Protein AF-A0A848SLX7-F1 (afdb_monomer)

Structure (mmCIF, N/CA/C/O backbone):
data_AF-A0A848SLX7-F1
#
_entry.id   AF-A0A848SLX7-F1
#
loop_
_atom_site.group_PDB
_atom_site.id
_atom_site.type_symbol
_atom_site.label_atom_id
_atom_site.label_alt_id
_atom_site.label_comp_id
_atom_site.label_asym_id
_atom_site.label_entity_id
_atom_site.label_seq_id
_atom_site.pdbx_PDB_ins_code
_atom_site.Cartn_x
_atom_site.Cartn_y
_atom_site.Cartn_z
_atom_site.occupancy
_atom_site.B_iso_or_equiv
_atom_site.auth_seq_id
_atom_site.auth_comp_id
_atom_site.auth_asym_id
_atom_site.auth_atom_id
_atom_site.pdbx_PDB_model_num
ATOM 1 N N . MET A 1 1 ? 50.824 6.857 -46.439 1.00 56.34 1 MET A N 1
ATOM 2 C CA . MET A 1 1 ? 49.573 6.671 -45.663 1.00 56.34 1 MET A CA 1
ATOM 3 C C . MET A 1 1 ? 48.465 7.454 -46.340 1.00 56.34 1 MET A C 1
ATOM 5 O O . MET A 1 1 ? 48.668 8.624 -46.631 1.00 56.34 1 MET A O 1
ATOM 9 N N . ASN A 1 2 ? 47.346 6.804 -46.660 1.00 69.50 2 ASN A N 1
ATOM 10 C CA . ASN A 1 2 ? 46.292 7.393 -47.485 1.00 69.50 2 ASN A CA 1
ATOM 11 C C . ASN A 1 2 ? 45.333 8.205 -46.597 1.00 69.50 2 ASN A C 1
ATOM 13 O O . ASN A 1 2 ? 44.532 7.633 -45.860 1.00 69.50 2 ASN A O 1
ATOM 17 N N . VAL A 1 3 ? 45.453 9.536 -46.630 1.00 69.25 3 VAL A N 1
ATOM 18 C CA . VAL A 1 3 ? 44.687 10.483 -45.791 1.00 69.25 3 VAL A CA 1
ATOM 19 C C . VAL A 1 3 ? 43.169 10.288 -45.942 1.00 69.25 3 VAL A C 1
ATOM 21 O O . VAL A 1 3 ? 42.419 10.457 -44.983 1.00 69.25 3 VAL A O 1
ATOM 24 N N . SER A 1 4 ? 42.720 9.829 -47.113 1.00 72.88 4 SER A N 1
ATOM 25 C CA . SER A 1 4 ? 41.318 9.503 -47.391 1.00 72.88 4 SER A CA 1
ATOM 26 C C . SER A 1 4 ? 40.776 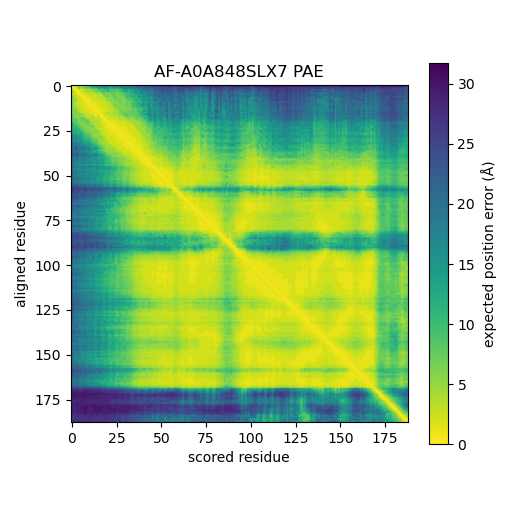8.364 -46.518 1.00 72.88 4 SER A C 1
ATOM 28 O O . SER A 1 4 ? 39.672 8.469 -45.995 1.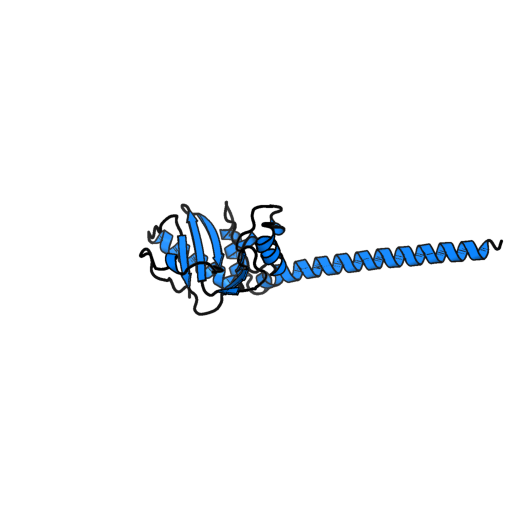00 72.88 4 SER A O 1
ATOM 30 N N . VAL A 1 5 ? 41.551 7.300 -46.296 1.00 70.00 5 VAL A N 1
ATOM 31 C CA . VAL A 1 5 ? 41.121 6.129 -45.507 1.00 70.00 5 VAL A CA 1
ATOM 32 C C . VAL A 1 5 ? 40.952 6.491 -44.029 1.00 70.00 5 VAL A C 1
ATOM 34 O O . VAL A 1 5 ? 40.026 6.011 -43.372 1.00 70.00 5 VAL A O 1
ATOM 37 N N . ILE A 1 6 ? 41.799 7.390 -43.519 1.00 70.88 6 ILE A N 1
ATOM 38 C CA . ILE A 1 6 ? 41.703 7.903 -42.146 1.00 70.88 6 ILE A CA 1
ATOM 39 C C . ILE A 1 6 ? 40.447 8.772 -42.003 1.00 70.88 6 ILE A C 1
ATOM 41 O O . ILE A 1 6 ? 39.681 8.578 -41.062 1.00 70.88 6 ILE A O 1
ATOM 45 N N . ALA A 1 7 ? 40.182 9.665 -42.962 1.00 71.19 7 ALA A N 1
ATOM 46 C CA . ALA A 1 7 ? 38.999 10.525 -42.944 1.00 71.19 7 ALA A CA 1
ATOM 47 C C . ALA A 1 7 ? 37.681 9.724 -42.970 1.00 71.19 7 ALA A C 1
ATOM 49 O O . ALA A 1 7 ? 36.784 9.998 -42.172 1.00 71.19 7 ALA A O 1
ATOM 50 N N . TRP A 1 8 ? 37.581 8.690 -43.815 1.00 71.50 8 TRP A N 1
ATOM 51 C CA . TRP A 1 8 ? 36.402 7.814 -43.868 1.00 71.50 8 TRP A CA 1
ATOM 52 C C . TRP A 1 8 ? 36.213 6.995 -42.588 1.00 71.50 8 TRP A C 1
ATOM 54 O O . TRP A 1 8 ? 35.090 6.873 -42.101 1.00 71.50 8 TRP A O 1
ATOM 64 N N . SER A 1 9 ? 37.300 6.488 -42.003 1.00 69.62 9 SER A N 1
ATOM 65 C CA . SER A 1 9 ? 37.250 5.741 -40.738 1.00 69.62 9 SER A CA 1
ATOM 66 C C . SER A 1 9 ? 36.785 6.616 -39.569 1.00 69.62 9 SER A C 1
ATOM 68 O O . SER A 1 9 ? 35.957 6.187 -38.767 1.00 69.62 9 SER A O 1
ATOM 70 N N . VAL A 1 10 ? 37.266 7.863 -39.494 1.00 70.94 10 VAL A N 1
ATOM 71 C CA . VAL A 1 10 ? 36.852 8.829 -38.462 1.00 70.94 10 VAL A CA 1
ATOM 72 C C . VAL A 1 10 ? 35.389 9.235 -38.649 1.00 70.94 10 VAL A C 1
ATOM 74 O O . VAL A 1 10 ? 34.628 9.222 -37.683 1.00 70.94 10 VAL A O 1
ATOM 77 N N . ALA A 1 11 ? 34.964 9.533 -39.881 1.00 69.50 11 ALA A N 1
ATOM 78 C CA . ALA A 1 11 ? 33.574 9.880 -40.172 1.00 69.50 11 ALA A CA 1
ATOM 79 C C . ALA A 1 11 ? 32.611 8.731 -39.823 1.00 69.50 11 ALA A C 1
ATOM 81 O O . ALA A 1 11 ? 31.596 8.960 -39.165 1.00 69.50 11 ALA A O 1
ATOM 82 N N . ALA A 1 12 ? 32.955 7.491 -40.185 1.00 68.12 12 ALA A N 1
ATOM 83 C CA . ALA A 1 12 ? 32.168 6.314 -39.829 1.00 68.12 12 ALA A CA 1
ATOM 84 C C . ALA A 1 12 ? 32.075 6.135 -38.306 1.00 68.12 12 ALA A C 1
ATOM 86 O O . ALA A 1 12 ? 30.977 5.960 -37.782 1.00 68.12 12 ALA A O 1
ATOM 87 N N . ALA A 1 13 ? 33.191 6.244 -37.577 1.00 69.12 13 ALA A N 1
ATOM 88 C CA . ALA A 1 13 ? 33.203 6.126 -36.118 1.00 69.12 13 ALA A CA 1
ATOM 89 C C . ALA A 1 13 ? 32.329 7.189 -35.428 1.00 69.12 13 ALA A C 1
ATOM 91 O O . ALA A 1 13 ? 31.608 6.871 -34.481 1.00 69.12 13 ALA A O 1
ATOM 92 N N . VAL A 1 14 ? 32.335 8.431 -35.925 1.00 75.00 14 VAL A N 1
ATOM 93 C CA . VAL A 1 14 ? 31.469 9.507 -35.416 1.00 75.00 14 VAL A CA 1
ATOM 94 C C . VAL A 1 14 ? 29.997 9.197 -35.682 1.00 75.00 14 VAL A C 1
ATOM 96 O O . VAL A 1 14 ? 29.185 9.298 -34.765 1.00 75.00 14 VAL A O 1
ATOM 99 N N . VAL A 1 15 ? 29.641 8.764 -36.895 1.00 75.06 15 VAL A N 1
ATOM 100 C CA . VAL A 1 15 ? 28.255 8.403 -37.236 1.00 75.06 15 VAL A CA 1
ATOM 101 C C . VAL A 1 15 ? 27.770 7.224 -36.389 1.00 75.06 15 VAL A C 1
ATOM 103 O O . VAL A 1 15 ? 26.714 7.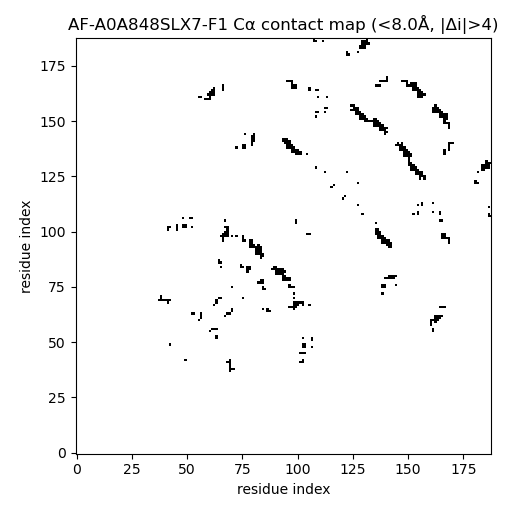321 -35.766 1.00 75.06 15 VAL A O 1
ATOM 106 N N . PHE A 1 16 ? 28.555 6.148 -36.275 1.00 71.19 16 PHE A N 1
ATOM 107 C CA . PHE A 1 16 ? 28.210 5.000 -35.430 1.00 71.19 16 PHE A CA 1
ATOM 108 C C . PHE A 1 16 ? 28.097 5.382 -33.948 1.00 71.19 16 PHE A C 1
ATOM 110 O O . PHE A 1 16 ? 27.158 4.950 -33.277 1.00 71.19 16 PHE A O 1
ATOM 117 N N . GLY A 1 17 ? 28.995 6.232 -33.441 1.00 69.88 17 GLY A N 1
ATOM 118 C CA . GLY A 1 17 ? 28.939 6.743 -32.071 1.00 69.88 17 GLY A CA 1
ATOM 119 C C . GLY A 1 17 ? 27.688 7.584 -31.799 1.00 69.88 17 GLY A C 1
ATOM 120 O O . GLY A 1 17 ? 27.021 7.388 -30.782 1.00 69.88 17 GLY A O 1
ATOM 121 N N . LEU A 1 18 ? 27.319 8.475 -32.724 1.00 80.06 18 LEU A N 1
ATOM 122 C CA . LEU A 1 18 ? 26.121 9.312 -32.616 1.00 80.06 18 LEU A CA 1
ATOM 123 C C . LEU A 1 18 ? 24.832 8.486 -32.715 1.00 80.06 18 LEU A C 1
ATOM 125 O O . LEU A 1 18 ? 23.926 8.675 -31.900 1.00 80.06 18 LEU A O 1
ATOM 129 N N . CYS A 1 19 ? 24.758 7.533 -33.649 1.00 81.06 19 CYS A N 1
ATOM 130 C CA . CYS A 1 19 ? 23.631 6.605 -33.761 1.00 81.06 19 CYS A CA 1
ATOM 131 C C . CYS A 1 19 ? 23.487 5.736 -32.503 1.00 81.06 19 CYS A C 1
ATOM 133 O O . CYS A 1 19 ? 22.376 5.580 -31.997 1.00 81.06 19 CYS A O 1
ATOM 135 N N . GLY A 1 20 ? 24.597 5.229 -31.954 1.00 81.31 20 GLY A N 1
ATOM 136 C CA . GLY A 1 20 ? 24.606 4.459 -30.709 1.00 81.31 20 GLY A CA 1
ATOM 137 C C . GLY A 1 20 ? 24.138 5.276 -29.501 1.00 81.31 20 GLY A C 1
ATOM 138 O O . GLY A 1 20 ? 23.278 4.827 -28.742 1.00 81.31 20 GLY A O 1
ATOM 139 N N . ALA A 1 21 ? 24.632 6.509 -29.349 1.00 82.62 21 ALA A N 1
ATOM 140 C CA . ALA A 1 21 ? 24.220 7.409 -28.271 1.00 82.62 21 ALA A CA 1
ATOM 141 C C . ALA A 1 21 ? 22.736 7.806 -28.372 1.00 82.62 21 ALA A C 1
ATOM 143 O O . ALA A 1 21 ? 22.027 7.847 -27.360 1.00 82.62 21 ALA A O 1
ATOM 144 N N . TRP A 1 22 ? 22.246 8.068 -29.588 1.00 88.50 22 TRP A N 1
ATOM 145 C CA . TRP A 1 22 ? 20.835 8.356 -29.836 1.00 88.50 22 TRP A CA 1
ATOM 146 C C . TRP A 1 22 ? 19.948 7.146 -29.526 1.00 88.50 22 TRP A C 1
ATOM 148 O O . TRP A 1 22 ? 18.991 7.281 -28.762 1.00 88.50 22 TRP A O 1
ATOM 158 N N . ALA A 1 23 ? 20.307 5.955 -30.017 1.00 85.62 23 ALA A N 1
ATOM 159 C CA . ALA A 1 23 ? 19.577 4.718 -29.745 1.00 85.62 23 ALA A CA 1
ATOM 160 C C . ALA A 1 23 ? 19.521 4.407 -28.240 1.00 85.62 23 ALA A C 1
ATOM 162 O O . ALA A 1 23 ? 18.450 4.113 -27.707 1.00 85.62 23 ALA A O 1
ATOM 163 N N . TRP A 1 24 ? 20.639 4.566 -27.523 1.00 84.75 24 TRP A N 1
ATOM 164 C CA . TRP A 1 24 ? 20.687 4.428 -26.065 1.00 84.75 24 TRP A CA 1
ATOM 165 C C . TRP A 1 24 ? 19.755 5.415 -25.352 1.00 84.75 24 TRP A C 1
ATOM 167 O O . TRP A 1 24 ? 19.021 5.037 -24.436 1.00 84.75 24 TRP A O 1
ATOM 177 N N . ARG A 1 25 ? 19.741 6.686 -25.777 1.00 86.75 25 ARG A N 1
ATOM 178 C CA . ARG A 1 25 ? 18.861 7.716 -25.207 1.00 86.75 25 ARG A CA 1
ATOM 179 C C . ARG A 1 25 ? 17.386 7.396 -25.445 1.00 86.75 25 ARG A C 1
ATOM 181 O O . ARG A 1 25 ? 16.598 7.508 -24.505 1.00 86.75 25 ARG A O 1
ATOM 188 N N . VAL A 1 26 ? 17.020 6.991 -26.662 1.00 85.88 26 VAL A N 1
ATOM 189 C CA . VAL A 1 26 ? 15.651 6.579 -27.012 1.00 85.88 26 VAL A CA 1
ATOM 190 C C . VAL A 1 26 ? 15.230 5.381 -26.167 1.00 85.88 26 VAL A C 1
ATOM 192 O O . VAL A 1 26 ? 14.187 5.437 -25.521 1.00 85.88 26 VAL A O 1
ATOM 195 N N . TRP A 1 27 ? 16.070 4.348 -26.078 1.00 86.88 27 TRP A N 1
ATOM 196 C CA . TRP A 1 27 ? 15.809 3.168 -25.254 1.00 86.88 27 TRP A CA 1
ATOM 197 C C . TRP A 1 27 ? 15.623 3.517 -23.772 1.00 86.88 27 TRP A C 1
ATOM 199 O O . TRP A 1 27 ? 14.655 3.086 -23.141 1.00 86.88 27 TRP A O 1
ATOM 209 N N . ARG A 1 28 ? 16.502 4.356 -23.210 1.00 88.12 28 ARG A N 1
ATOM 210 C CA . ARG A 1 28 ? 16.400 4.809 -21.816 1.00 88.12 28 ARG A CA 1
ATOM 211 C C . ARG A 1 28 ? 15.100 5.574 -21.562 1.00 88.12 28 ARG A C 1
ATOM 213 O O . ARG A 1 28 ? 14.452 5.345 -20.543 1.00 88.12 28 ARG A O 1
ATOM 220 N N . ASN A 1 29 ? 14.715 6.459 -22.480 1.00 84.44 29 ASN A N 1
ATOM 221 C CA . ASN A 1 29 ? 13.471 7.218 -22.381 1.00 84.44 29 ASN A CA 1
ATOM 222 C C . ASN A 1 29 ? 12.245 6.303 -22.492 1.00 84.44 29 ASN A C 1
ATOM 224 O O . ASN A 1 29 ? 11.341 6.416 -21.671 1.00 84.44 29 ASN A O 1
ATOM 228 N N . ALA A 1 30 ? 12.241 5.354 -23.433 1.00 80.88 30 ALA A N 1
ATOM 229 C CA . ALA A 1 30 ? 11.172 4.368 -23.573 1.00 80.88 30 ALA A CA 1
ATOM 230 C C . ALA A 1 30 ? 11.008 3.530 -22.295 1.00 80.88 30 ALA A C 1
ATOM 232 O O . ALA A 1 30 ? 9.896 3.353 -21.805 1.00 80.88 30 ALA A O 1
ATOM 233 N N . LYS A 1 31 ? 12.120 3.097 -21.687 1.00 79.12 31 LYS A N 1
ATOM 234 C CA . LYS A 1 31 ? 12.113 2.371 -20.409 1.00 79.12 31 LYS A CA 1
ATOM 235 C C . LYS A 1 31 ? 11.553 3.213 -19.259 1.00 79.12 31 LYS A C 1
ATOM 237 O O . LYS A 1 31 ? 10.861 2.680 -18.394 1.00 79.12 31 LYS A O 1
ATOM 242 N N . LEU A 1 32 ? 11.850 4.513 -19.231 1.00 76.94 32 LEU A N 1
ATOM 243 C CA . LEU A 1 32 ? 11.317 5.432 -18.226 1.00 76.94 32 LEU A CA 1
ATOM 244 C C . LEU A 1 32 ? 9.809 5.644 -18.406 1.00 76.94 32 LEU A C 1
ATOM 246 O O . LEU A 1 32 ? 9.069 5.523 -17.435 1.00 76.94 32 LEU A O 1
ATOM 250 N N . VAL A 1 33 ? 9.352 5.874 -19.640 1.00 77.56 33 VAL A N 1
ATOM 251 C CA . VAL A 1 33 ? 7.924 6.006 -19.965 1.00 77.56 33 VAL A CA 1
ATOM 252 C C . VAL A 1 33 ? 7.165 4.736 -19.598 1.00 77.56 33 VAL A C 1
ATOM 254 O O . VAL A 1 33 ? 6.173 4.829 -18.885 1.00 77.56 33 VAL A O 1
ATOM 257 N N . ALA A 1 34 ? 7.658 3.556 -19.986 1.00 77.38 34 ALA A N 1
ATOM 258 C CA . ALA A 1 34 ? 7.025 2.282 -19.644 1.00 77.38 34 ALA A CA 1
ATOM 259 C C . ALA A 1 34 ? 6.877 2.105 -18.123 1.00 77.38 34 ALA A C 1
ATOM 261 O O . ALA A 1 34 ? 5.801 1.782 -17.636 1.00 77.38 34 ALA A O 1
ATOM 262 N N . ARG A 1 35 ? 7.923 2.417 -17.342 1.00 75.50 35 ARG A N 1
ATOM 263 C CA . ARG A 1 35 ? 7.853 2.361 -15.871 1.00 75.50 35 ARG A CA 1
ATOM 264 C C . ARG A 1 35 ? 6.824 3.325 -15.286 1.00 75.50 35 ARG A C 1
ATOM 266 O O . ARG A 1 35 ? 6.155 2.964 -14.321 1.00 75.50 35 ARG A O 1
ATOM 273 N N . THR A 1 36 ? 6.724 4.531 -15.839 1.00 76.62 36 THR A N 1
ATOM 274 C CA . THR A 1 36 ? 5.742 5.533 -15.414 1.00 76.62 36 THR A CA 1
ATOM 275 C C . THR A 1 36 ? 4.322 5.092 -15.756 1.00 76.62 36 THR A C 1
ATOM 277 O O . THR A 1 36 ? 3.447 5.172 -14.900 1.00 76.62 36 THR A O 1
ATOM 280 N N . VAL A 1 37 ? 4.101 4.577 -16.968 1.00 80.25 37 VAL A N 1
ATOM 281 C CA . VAL A 1 37 ? 2.798 4.059 -17.405 1.00 80.25 37 VAL A CA 1
ATOM 282 C C . VAL A 1 37 ? 2.371 2.883 -16.532 1.00 80.25 37 VAL A C 1
ATOM 284 O O . VAL A 1 37 ? 1.270 2.926 -16.001 1.00 80.25 37 VAL A O 1
ATOM 287 N N . ASP A 1 38 ? 3.244 1.903 -16.282 1.00 77.69 38 ASP A N 1
ATOM 288 C CA . ASP A 1 38 ? 2.936 0.767 -15.398 1.00 77.69 38 ASP A CA 1
ATOM 289 C C . ASP A 1 38 ? 2.517 1.217 -13.994 1.00 77.69 38 ASP A C 1
ATOM 291 O O . ASP A 1 38 ? 1.620 0.639 -13.387 1.00 77.69 38 ASP A O 1
ATOM 295 N N . ARG A 1 39 ? 3.188 2.245 -13.459 1.00 80.25 39 ARG A N 1
ATOM 296 C CA . ARG A 1 39 ? 2.910 2.777 -12.122 1.00 80.25 39 ARG A CA 1
ATOM 297 C C . ARG A 1 39 ? 1.560 3.490 -12.069 1.00 80.25 39 ARG A C 1
ATOM 299 O O . ARG A 1 39 ? 0.878 3.411 -11.056 1.00 80.25 39 ARG A O 1
ATOM 306 N N . ILE A 1 40 ? 1.188 4.192 -13.137 1.00 81.69 40 ILE A N 1
ATOM 307 C CA . ILE A 1 40 ? -0.037 4.999 -13.200 1.00 81.69 40 ILE A CA 1
ATOM 308 C C . ILE A 1 40 ? -1.230 4.176 -13.711 1.00 81.69 40 ILE A C 1
ATOM 310 O O . ILE A 1 40 ? -2.369 4.519 -13.411 1.00 81.69 40 ILE A O 1
ATOM 314 N N . ALA A 1 41 ? -1.008 3.061 -14.413 1.00 84.50 41 ALA A N 1
ATOM 315 C CA . ALA A 1 41 ? -2.067 2.226 -14.979 1.00 84.50 41 ALA A CA 1
ATOM 316 C C . ALA A 1 41 ? -3.156 1.827 -13.959 1.00 84.50 41 ALA A C 1
ATOM 318 O O . ALA A 1 41 ? -4.330 2.027 -14.271 1.00 84.50 41 ALA A O 1
ATOM 319 N N . PRO A 1 42 ? -2.836 1.389 -12.721 1.00 83.69 42 PRO A N 1
ATOM 320 C CA . PRO A 1 42 ? -3.867 1.106 -11.720 1.00 83.69 42 PRO A CA 1
ATOM 321 C C . PRO A 1 42 ? -4.701 2.339 -11.335 1.00 83.69 42 PRO A C 1
ATOM 323 O O . PRO A 1 42 ? -5.867 2.206 -10.980 1.00 83.69 42 PRO A O 1
ATOM 326 N N . ALA A 1 43 ? -4.119 3.541 -11.389 1.00 82.75 43 ALA A N 1
ATOM 327 C CA . ALA A 1 43 ? -4.821 4.791 -11.091 1.00 82.75 43 ALA A CA 1
ATOM 328 C C . ALA A 1 43 ? -5.714 5.244 -12.258 1.00 82.75 43 ALA A C 1
ATOM 330 O O . ALA A 1 43 ? -6.725 5.897 -12.028 1.00 82.75 43 ALA A O 1
ATOM 331 N N . LEU A 1 44 ? -5.376 4.876 -13.500 1.00 85.81 44 LEU A N 1
ATOM 332 C CA . LEU A 1 44 ? -6.214 5.146 -14.677 1.00 85.81 44 LEU A CA 1
ATOM 333 C C . LEU A 1 44 ? -7.439 4.232 -14.745 1.00 85.81 44 LEU A C 1
ATOM 335 O O . LEU A 1 44 ? -8.466 4.645 -15.272 1.00 85.81 44 LEU A O 1
ATOM 339 N N . LEU A 1 45 ? -7.328 3.006 -14.227 1.00 88.88 45 LEU A N 1
ATOM 340 C CA . LEU A 1 45 ? -8.443 2.058 -14.164 1.00 88.88 45 LEU A CA 1
ATOM 341 C C . LEU A 1 45 ? -9.446 2.407 -13.055 1.00 88.88 45 LEU A C 1
ATOM 343 O O . LEU A 1 45 ? -10.633 2.141 -13.207 1.00 88.88 45 LEU A O 1
ATOM 347 N N . GLU A 1 46 ? -8.977 3.003 -11.956 1.00 89.69 46 GLU A N 1
ATOM 348 C CA . GLU A 1 46 ? -9.789 3.316 -10.771 1.00 89.69 46 GLU A CA 1
ATOM 349 C C . GLU A 1 46 ? -9.603 4.787 -10.330 1.00 89.69 46 GLU A C 1
ATOM 351 O O . GLU A 1 46 ? -9.145 5.049 -9.210 1.00 89.69 46 GLU A O 1
ATOM 356 N N . PRO A 1 47 ? -9.919 5.774 -11.198 1.00 89.69 47 PRO A N 1
ATOM 357 C CA . PRO A 1 47 ? -9.565 7.175 -10.968 1.00 89.69 47 PRO A CA 1
ATOM 358 C C . PRO A 1 47 ? -10.289 7.784 -9.765 1.00 89.69 47 PRO A C 1
ATOM 360 O O . PRO A 1 47 ? -9.672 8.515 -8.992 1.00 89.69 47 PRO A O 1
ATOM 363 N N . GLU A 1 48 ? -11.569 7.463 -9.565 1.00 92.25 48 GLU A N 1
ATOM 364 C CA . GLU A 1 48 ? -12.361 7.976 -8.439 1.00 92.25 48 GLU A CA 1
ATOM 365 C C . GLU A 1 48 ? -11.761 7.537 -7.098 1.00 92.25 48 GLU A C 1
ATOM 367 O O . GLU A 1 48 ? -11.414 8.378 -6.264 1.00 92.25 48 GLU A O 1
ATOM 372 N N . SER A 1 49 ? -11.529 6.229 -6.934 1.00 91.75 49 SER A N 1
ATOM 373 C CA . SER A 1 49 ? -10.922 5.681 -5.719 1.00 91.75 49 SER A CA 1
ATOM 374 C C . SER A 1 49 ? -9.511 6.219 -5.492 1.00 91.75 49 SER A C 1
ATOM 376 O O . SER A 1 49 ? -9.126 6.514 -4.360 1.00 91.75 49 SER A O 1
ATOM 378 N N . PHE A 1 50 ? -8.732 6.387 -6.564 1.00 91.75 50 PHE A N 1
ATOM 379 C CA . PHE A 1 50 ? -7.399 6.968 -6.483 1.00 91.75 50 PHE A CA 1
ATOM 380 C C . PHE A 1 50 ? -7.424 8.417 -5.973 1.00 91.75 50 PHE A C 1
ATOM 382 O O . PHE A 1 50 ? -6.693 8.742 -5.035 1.00 91.75 50 PHE A O 1
ATOM 389 N N . PHE A 1 51 ? -8.260 9.292 -6.541 1.00 91.62 51 PHE A N 1
ATOM 390 C CA . PHE A 1 51 ? -8.316 10.697 -6.123 1.00 91.62 51 PHE A CA 1
ATOM 391 C C . PHE A 1 51 ? -8.833 10.866 -4.692 1.00 91.62 51 PHE A C 1
ATOM 393 O O . PHE A 1 51 ? -8.312 11.711 -3.954 1.00 91.62 51 PHE A O 1
ATOM 400 N N . GLU A 1 52 ? -9.788 10.039 -4.266 1.00 92.12 52 GLU A N 1
ATOM 401 C CA . GLU A 1 52 ? -10.232 10.016 -2.873 1.00 92.12 52 GLU A CA 1
ATOM 402 C C . GLU A 1 52 ? -9.082 9.619 -1.942 1.00 92.12 52 GLU A C 1
ATOM 404 O O . GLU A 1 52 ? -8.779 10.342 -0.989 1.00 92.12 52 GLU A O 1
ATOM 409 N N . LEU A 1 53 ? -8.345 8.553 -2.263 1.00 92.25 53 LEU A N 1
ATOM 410 C CA . LEU A 1 53 ? -7.174 8.145 -1.488 1.00 92.25 53 LEU A CA 1
ATOM 411 C C . LEU A 1 53 ? -6.083 9.222 -1.446 1.00 92.25 53 LEU A C 1
ATOM 413 O O . LEU A 1 53 ? -5.483 9.424 -0.392 1.00 92.25 53 LEU A O 1
ATOM 417 N N . VAL A 1 54 ? -5.842 9.945 -2.544 1.00 90.62 54 VAL A N 1
ATOM 418 C CA . VAL A 1 54 ? -4.900 11.080 -2.580 1.00 90.62 54 VAL A CA 1
ATOM 419 C C . VAL A 1 54 ? -5.365 12.219 -1.669 1.00 90.62 54 VAL A C 1
ATOM 421 O O . VAL A 1 54 ? -4.547 12.890 -1.035 1.00 90.62 54 VAL A O 1
ATOM 424 N N . SER A 1 55 ? -6.675 12.457 -1.575 1.00 89.81 55 SER A N 1
ATOM 425 C CA . SER A 1 55 ? -7.232 13.445 -0.646 1.00 89.81 55 SER A CA 1
ATOM 426 C C . SER A 1 55 ? -7.020 13.031 0.817 1.00 89.81 55 SER A C 1
ATOM 428 O O . SER A 1 55 ? -6.648 13.870 1.641 1.00 89.81 55 SER A O 1
ATOM 430 N N . LEU A 1 56 ? -7.158 11.732 1.110 1.00 88.19 56 LEU A N 1
ATOM 431 C CA . LEU A 1 56 ? -6.992 11.137 2.438 1.00 88.19 56 LEU A CA 1
ATOM 432 C C . LEU A 1 56 ? -5.524 10.954 2.830 1.00 88.19 56 LEU A C 1
ATOM 434 O O . LEU A 1 56 ? -5.205 10.933 4.015 1.00 88.19 56 LEU A O 1
ATOM 438 N N . SER A 1 57 ? -4.612 10.860 1.860 1.00 84.19 57 SER A N 1
ATOM 439 C CA . SER A 1 57 ? -3.175 10.750 2.121 1.00 84.19 57 SER A CA 1
ATOM 440 C C . SER A 1 57 ? -2.535 12.091 2.506 1.00 84.19 57 SER A C 1
ATOM 442 O O . SER A 1 57 ? -1.338 12.163 2.790 1.00 84.19 57 SER A O 1
ATOM 444 N N . ARG A 1 58 ? -3.309 13.184 2.521 1.00 70.31 58 ARG A N 1
ATOM 445 C CA . ARG A 1 58 ? -2.844 14.495 2.982 1.00 70.31 58 ARG A CA 1
ATOM 446 C C . ARG A 1 58 ? -2.648 14.436 4.500 1.00 70.31 58 ARG A C 1
ATOM 448 O O . ARG A 1 58 ? -3.565 14.086 5.226 1.00 70.31 58 ARG A O 1
ATOM 455 N N . ARG A 1 59 ? -1.474 14.874 4.979 1.00 64.88 59 ARG A N 1
ATOM 456 C CA . ARG A 1 59 ? -1.052 14.925 6.403 1.00 64.88 59 ARG A CA 1
ATOM 457 C C . ARG A 1 59 ? -0.627 13.562 6.981 1.00 64.88 59 ARG A C 1
ATOM 459 O O . ARG A 1 59 ? -1.454 12.768 7.408 1.00 64.88 59 ARG A O 1
ATOM 466 N N . ARG A 1 60 ? 0.696 13.332 7.062 1.00 76.12 60 ARG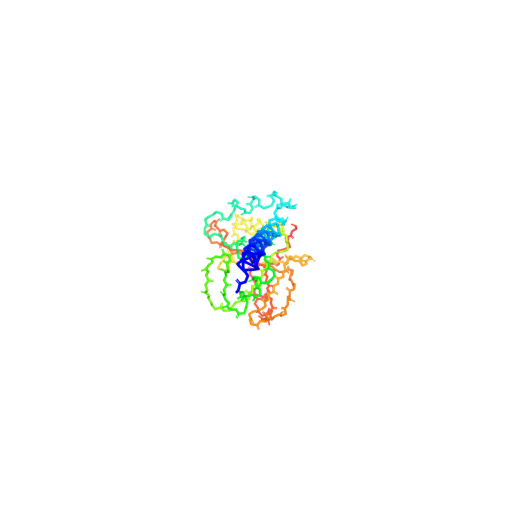 A N 1
ATOM 467 C CA . ARG A 1 60 ? 1.367 12.219 7.791 1.00 76.12 60 ARG A CA 1
ATOM 468 C C . ARG A 1 60 ? 0.855 10.799 7.479 1.00 76.12 60 ARG A C 1
ATOM 470 O O . ARG A 1 60 ? 1.040 9.888 8.285 1.00 76.12 60 ARG A O 1
ATOM 477 N N . SER A 1 61 ? 0.223 10.623 6.326 1.00 85.75 61 SER A N 1
ATOM 478 C CA . SER A 1 61 ? -0.406 9.379 5.901 1.00 85.75 61 SER A CA 1
ATOM 479 C C . SER A 1 61 ? 0.436 8.766 4.788 1.00 85.75 61 SER A C 1
ATOM 481 O O . SER A 1 61 ? 0.672 9.410 3.771 1.00 85.75 61 SER A O 1
ATOM 483 N N . HIS A 1 62 ? 0.917 7.540 4.984 1.00 83.75 62 HIS A N 1
ATOM 484 C CA . HIS A 1 62 ? 1.945 6.942 4.120 1.00 83.75 62 HIS A CA 1
ATOM 485 C C . HIS A 1 62 ? 1.474 5.659 3.415 1.00 83.75 62 HIS A C 1
ATOM 487 O O . HIS A 1 62 ? 2.287 4.815 3.046 1.00 83.75 62 HIS A O 1
ATOM 493 N N . PHE A 1 63 ? 0.164 5.464 3.239 1.00 86.75 63 PHE A N 1
ATOM 494 C CA . PHE A 1 63 ? -0.369 4.211 2.690 1.00 86.75 63 PHE A CA 1
ATOM 495 C C . PHE A 1 63 ? -0.220 4.081 1.168 1.00 86.75 63 PHE A C 1
ATOM 497 O O . PHE A 1 63 ? 0.198 3.026 0.701 1.00 86.75 63 PHE A O 1
ATOM 504 N N . LEU A 1 64 ? -0.466 5.139 0.385 1.00 88.00 64 LEU A N 1
ATOM 505 C CA . LEU A 1 64 ? -0.320 5.074 -1.079 1.00 88.00 64 LEU A CA 1
ATOM 506 C C . LEU A 1 64 ? 1.139 4.871 -1.504 1.00 88.00 64 LEU A C 1
ATOM 508 O O . LEU A 1 64 ? 1.434 4.009 -2.324 1.00 88.00 64 LEU A O 1
ATOM 512 N N . GLU A 1 65 ? 2.059 5.631 -0.914 1.00 83.81 65 GLU A N 1
ATOM 513 C CA . GLU A 1 65 ? 3.477 5.603 -1.290 1.00 83.81 65 GLU A CA 1
ATOM 514 C C . GLU A 1 65 ? 4.202 4.325 -0.822 1.00 83.81 65 GLU A C 1
ATOM 516 O O . GLU A 1 65 ? 5.203 3.937 -1.417 1.00 83.81 65 GLU A O 1
ATOM 521 N N . ARG A 1 66 ? 3.727 3.678 0.258 1.00 86.56 66 ARG A N 1
ATOM 522 C CA . ARG A 1 66 ? 4.394 2.508 0.863 1.00 86.56 66 ARG A CA 1
ATOM 523 C C . ARG A 1 66 ? 3.704 1.184 0.594 1.00 86.56 66 ARG A C 1
ATOM 525 O O . ARG A 1 66 ? 4.360 0.157 0.766 1.00 86.56 66 ARG A O 1
ATOM 532 N N . HIS A 1 67 ? 2.426 1.214 0.218 1.00 92.31 67 HIS A N 1
ATOM 533 C CA . HIS A 1 67 ? 1.593 0.023 0.061 1.00 92.31 67 HIS A CA 1
ATOM 534 C C . HIS A 1 67 ? 0.623 0.098 -1.126 1.00 92.31 67 HIS A C 1
ATOM 536 O O . HIS A 1 67 ? -0.058 -0.885 -1.397 1.00 92.31 67 HIS A O 1
ATOM 542 N N . GLY A 1 68 ? 0.525 1.222 -1.841 1.00 92.56 68 GLY A N 1
ATOM 543 C CA . GLY A 1 68 ? -0.487 1.407 -2.879 1.00 92.56 68 GLY A CA 1
ATOM 544 C C . GLY A 1 68 ? -0.339 0.461 -4.086 1.00 92.56 68 GLY A C 1
ATOM 545 O O . GLY A 1 68 ? 0.752 -0.060 -4.332 1.00 92.56 68 GLY A O 1
ATOM 546 N N . PRO A 1 69 ? -1.405 0.294 -4.894 1.00 93.69 69 PRO A N 1
ATOM 547 C CA . PRO A 1 69 ? -1.405 -0.564 -6.090 1.00 93.69 69 PRO A CA 1
ATOM 548 C C . PRO A 1 69 ? -0.371 -0.204 -7.154 1.00 93.69 69 PRO A C 1
ATOM 550 O O . PRO A 1 69 ? 0.038 -1.034 -7.962 1.00 93.69 69 PRO A O 1
ATOM 553 N N . MET A 1 70 ? 0.077 1.046 -7.123 1.00 90.75 70 MET A N 1
ATOM 554 C CA . MET A 1 70 ? 1.087 1.605 -8.012 1.00 90.75 70 MET A CA 1
ATOM 555 C C . MET A 1 70 ? 2.509 1.081 -7.734 1.00 90.75 70 MET A C 1
ATOM 557 O O . MET A 1 70 ? 3.423 1.331 -8.523 1.00 90.75 70 MET A O 1
ATOM 561 N N . LEU A 1 71 ? 2.732 0.399 -6.605 1.00 89.50 71 LEU A N 1
ATOM 562 C CA . LEU A 1 71 ? 4.028 -0.198 -6.292 1.00 89.50 71 LEU A CA 1
ATOM 563 C C . LEU A 1 71 ? 4.284 -1.439 -7.136 1.00 89.50 71 LEU A C 1
ATOM 565 O O . LEU A 1 71 ? 3.382 -2.245 -7.379 1.00 89.50 71 LEU A O 1
ATOM 569 N N . LYS A 1 72 ? 5.539 -1.610 -7.552 1.00 89.25 72 LYS A N 1
ATOM 570 C CA . LYS A 1 72 ? 5.954 -2.795 -8.297 1.00 89.25 72 LYS A CA 1
ATOM 571 C C . LYS A 1 72 ? 6.394 -3.916 -7.361 1.00 89.25 72 LYS A C 1
ATOM 573 O O . LYS A 1 72 ? 6.835 -3.684 -6.234 1.00 89.25 72 LYS A O 1
ATOM 578 N N . LEU A 1 73 ? 6.253 -5.149 -7.844 1.00 90.25 73 LEU A N 1
ATOM 579 C CA . LEU A 1 73 ? 6.564 -6.345 -7.067 1.00 90.25 73 LEU A CA 1
ATOM 580 C C . LEU A 1 73 ? 8.066 -6.433 -6.726 1.00 90.25 73 LEU A C 1
ATOM 582 O O . LEU A 1 73 ? 8.426 -6.767 -5.602 1.00 90.25 73 LEU A O 1
ATOM 586 N N . ASP A 1 74 ? 8.940 -6.051 -7.658 1.00 90.12 74 ASP A N 1
ATOM 587 C CA . ASP A 1 74 ? 10.390 -5.960 -7.446 1.00 90.12 74 ASP A CA 1
ATOM 588 C C . ASP A 1 74 ? 10.768 -4.885 -6.412 1.00 90.12 74 ASP A C 1
ATOM 590 O O . ASP A 1 74 ? 11.639 -5.114 -5.576 1.00 90.12 74 ASP A O 1
ATOM 594 N N . GLU A 1 75 ? 10.073 -3.744 -6.398 1.00 88.06 75 GLU A N 1
ATOM 595 C CA . GLU A 1 75 ? 10.289 -2.674 -5.411 1.00 88.06 75 GLU A CA 1
ATOM 596 C C . GLU A 1 75 ? 9.938 -3.124 -3.986 1.00 88.06 75 GLU A C 1
ATOM 598 O O . GLU A 1 75 ? 10.671 -2.835 -3.036 1.00 88.06 75 GLU A O 1
ATOM 603 N N . ILE A 1 76 ? 8.830 -3.854 -3.814 1.00 91.25 76 ILE A N 1
ATOM 604 C CA . ILE A 1 76 ? 8.472 -4.397 -2.497 1.00 91.25 76 ILE A CA 1
ATOM 605 C C . ILE A 1 76 ? 9.343 -5.596 -2.105 1.00 91.25 76 ILE A C 1
ATOM 607 O O . ILE A 1 76 ? 9.546 -5.811 -0.910 1.00 91.25 76 ILE A O 1
ATOM 611 N N . GLN A 1 77 ? 9.890 -6.342 -3.071 1.00 93.06 77 GLN A N 1
ATOM 612 C CA . GLN A 1 77 ? 10.868 -7.395 -2.804 1.00 93.06 77 GLN A CA 1
ATOM 613 C C . GLN A 1 77 ? 12.190 -6.809 -2.309 1.00 93.06 77 GLN A C 1
ATOM 615 O O . GLN A 1 77 ? 12.697 -7.256 -1.283 1.00 93.06 77 GLN A O 1
ATOM 620 N N . ASP A 1 78 ? 12.721 -5.781 -2.981 1.00 90.81 78 ASP A N 1
ATOM 621 C CA . ASP A 1 78 ? 13.934 -5.093 -2.531 1.00 90.81 78 ASP A CA 1
ATOM 622 C C . ASP A 1 78 ? 13.750 -4.587 -1.098 1.00 90.81 78 ASP A C 1
ATOM 624 O O . ASP A 1 78 ? 14.550 -4.900 -0.223 1.00 90.81 78 ASP A O 1
ATOM 628 N N . ARG A 1 79 ? 12.614 -3.952 -0.788 1.00 88.50 79 ARG A N 1
ATOM 629 C CA . ARG A 1 79 ? 12.297 -3.545 0.588 1.00 88.50 79 ARG A CA 1
ATOM 630 C C . ARG A 1 79 ? 12.296 -4.706 1.587 1.00 88.50 79 ARG A C 1
ATOM 632 O O . ARG A 1 79 ? 12.740 -4.534 2.725 1.00 88.50 79 ARG A O 1
ATOM 639 N N . ALA A 1 80 ? 11.809 -5.876 1.185 1.00 91.06 80 ALA A N 1
ATOM 640 C CA . ALA A 1 80 ? 11.781 -7.060 2.036 1.00 91.06 80 ALA A CA 1
ATOM 641 C C . ALA A 1 80 ? 13.157 -7.695 2.268 1.00 91.06 80 ALA A C 1
ATOM 643 O O . ALA A 1 80 ? 13.353 -8.332 3.306 1.00 91.06 80 ALA A O 1
ATOM 644 N N . LEU A 1 81 ? 14.102 -7.498 1.346 1.00 91.25 81 LEU A N 1
ATOM 645 C CA . LEU A 1 81 ? 15.461 -8.041 1.412 1.00 91.25 81 LEU A CA 1
ATOM 646 C C . LEU A 1 81 ? 16.477 -7.056 2.001 1.00 91.25 81 LEU A C 1
ATOM 648 O O . LEU A 1 81 ? 17.339 -7.459 2.776 1.00 91.25 81 LEU A O 1
ATOM 652 N N . SER A 1 82 ? 16.381 -5.777 1.643 1.00 87.00 82 SER A N 1
ATOM 653 C CA . SER A 1 82 ? 17.364 -4.738 1.965 1.00 87.00 82 SER A CA 1
ATOM 654 C C . SER A 1 82 ? 16.834 -3.675 2.926 1.00 87.00 82 SER A C 1
ATOM 656 O O . SER A 1 82 ? 17.621 -2.990 3.569 1.00 87.00 82 SER A O 1
ATOM 658 N N . GLY A 1 83 ? 15.510 -3.538 3.063 1.00 81.62 83 GLY A N 1
ATOM 659 C CA . GLY A 1 83 ? 14.892 -2.441 3.812 1.00 81.62 83 GLY A CA 1
ATOM 660 C C . GLY A 1 83 ? 14.870 -1.110 3.057 1.00 81.62 83 GLY A C 1
ATOM 661 O O . GLY A 1 83 ? 14.434 -0.104 3.623 1.00 81.62 83 GLY A O 1
ATOM 662 N N . ASN A 1 84 ? 15.311 -1.085 1.797 1.00 79.25 84 ASN A N 1
ATOM 663 C CA . ASN A 1 84 ? 15.260 0.107 0.960 1.00 79.25 84 ASN A CA 1
ATOM 664 C C . ASN A 1 84 ? 13.824 0.417 0.526 1.00 79.25 84 ASN A C 1
ATOM 666 O O . ASN A 1 84 ? 13.037 -0.468 0.202 1.00 79.25 84 ASN A O 1
ATOM 670 N N . ILE A 1 85 ? 13.476 1.701 0.499 1.00 70.75 85 ILE A N 1
ATOM 671 C CA . ILE A 1 85 ? 12.210 2.211 -0.032 1.00 70.75 85 ILE A CA 1
ATOM 672 C C . ILE A 1 85 ? 12.558 3.187 -1.160 1.00 70.75 85 ILE A C 1
ATOM 674 O O . ILE A 1 85 ? 12.640 4.394 -0.912 1.00 70.75 85 ILE A O 1
ATOM 678 N N . PRO A 1 86 ? 12.772 2.698 -2.398 1.00 62.19 86 PRO A N 1
ATOM 679 C CA . PRO A 1 86 ? 13.235 3.534 -3.505 1.00 62.19 86 PRO A CA 1
ATOM 680 C C . PRO A 1 86 ? 12.321 4.733 -3.776 1.00 62.19 86 PRO A C 1
ATOM 682 O O . PRO A 1 86 ? 12.804 5.839 -3.995 1.00 62.19 86 PRO A O 1
ATOM 685 N N . ALA A 1 87 ? 11.001 4.539 -3.677 1.00 63.00 87 ALA A N 1
ATOM 686 C CA . ALA A 1 87 ? 10.008 5.593 -3.889 1.00 63.00 87 ALA A CA 1
ATOM 687 C C . ALA A 1 87 ? 10.108 6.754 -2.880 1.00 63.00 87 ALA A C 1
ATOM 689 O O . ALA A 1 87 ? 9.723 7.873 -3.206 1.00 63.00 87 ALA A O 1
ATOM 690 N N . ALA A 1 88 ? 10.634 6.499 -1.677 1.00 61.34 88 ALA A N 1
ATOM 691 C CA . ALA A 1 88 ? 10.784 7.495 -0.616 1.00 61.34 88 ALA A CA 1
ATOM 692 C C . ALA A 1 88 ? 12.245 7.935 -0.392 1.00 61.34 88 ALA A C 1
ATOM 694 O O . ALA A 1 88 ? 12.487 8.817 0.426 1.00 61.34 88 ALA A O 1
ATOM 695 N N . GLY A 1 89 ? 13.221 7.313 -1.067 1.00 65.31 89 GLY A N 1
ATOM 696 C CA . GLY A 1 89 ? 14.649 7.580 -0.855 1.00 65.31 89 GLY A CA 1
ATOM 697 C C . GLY A 1 89 ? 15.165 7.192 0.538 1.00 65.31 89 GLY A C 1
ATOM 698 O O . GLY A 1 89 ? 16.132 7.778 1.015 1.00 65.31 89 GLY A O 1
ATOM 699 N N . LEU A 1 90 ? 14.515 6.237 1.214 1.00 70.12 90 LEU A N 1
ATOM 700 C CA . LEU A 1 90 ? 14.858 5.814 2.579 1.00 70.12 90 LEU A CA 1
ATOM 701 C C . LEU A 1 90 ? 15.511 4.427 2.582 1.00 70.12 90 LEU A C 1
ATOM 703 O O . LEU A 1 90 ? 15.112 3.557 1.811 1.00 70.12 90 LEU A O 1
ATOM 707 N N . SER A 1 91 ? 16.460 4.201 3.493 1.00 73.06 91 SER A N 1
ATOM 708 C CA . SER A 1 91 ? 17.047 2.884 3.773 1.00 73.06 91 SER A CA 1
ATOM 709 C C . SER A 1 91 ? 16.862 2.542 5.251 1.00 73.06 91 SER A C 1
ATOM 711 O O . SER A 1 91 ? 17.036 3.396 6.124 1.00 73.06 91 SER A O 1
ATOM 713 N N . GLY A 1 92 ? 16.442 1.313 5.534 1.00 74.62 92 GLY A N 1
ATOM 714 C CA . GLY A 1 92 ? 16.142 0.827 6.877 1.00 74.62 92 GLY A CA 1
ATOM 715 C C . GLY A 1 92 ? 16.491 -0.647 7.032 1.00 74.62 92 GLY A C 1
ATOM 716 O O . GLY A 1 92 ? 17.213 -1.220 6.226 1.00 74.62 92 GLY A O 1
ATOM 717 N N . LYS A 1 93 ? 15.979 -1.289 8.085 1.00 83.06 93 LYS A N 1
ATOM 718 C CA . LYS A 1 93 ? 16.109 -2.746 8.218 1.00 83.06 93 LYS A CA 1
ATOM 719 C C . LYS A 1 93 ? 15.124 -3.444 7.271 1.00 83.06 93 LYS A C 1
ATOM 721 O O . LYS A 1 93 ? 14.028 -2.913 7.073 1.00 83.06 93 LYS A O 1
ATOM 726 N N . PRO A 1 94 ? 15.460 -4.639 6.758 1.00 84.38 94 PRO A N 1
ATOM 727 C CA . PRO A 1 94 ? 14.514 -5.473 6.029 1.00 84.38 94 PRO A CA 1
ATOM 728 C C . PRO A 1 94 ? 13.232 -5.684 6.840 1.00 84.38 94 PRO A C 1
ATOM 730 O O . PRO A 1 94 ? 13.279 -6.003 8.033 1.00 84.38 94 PRO A O 1
ATOM 733 N N . VAL A 1 95 ? 12.082 -5.494 6.199 1.00 87.19 95 VAL A N 1
ATOM 734 C CA . VAL A 1 95 ? 10.748 -5.645 6.799 1.00 87.19 95 VAL A CA 1
ATOM 735 C C . VAL A 1 95 ? 9.823 -6.318 5.804 1.00 87.19 95 VAL A C 1
ATOM 737 O O . VAL A 1 95 ? 9.979 -6.121 4.605 1.00 87.19 95 VAL A O 1
ATOM 740 N N . SER A 1 96 ? 8.828 -7.069 6.278 1.00 90.00 96 SER A N 1
ATOM 741 C CA . SER A 1 96 ? 7.785 -7.563 5.377 1.00 90.00 96 SER A CA 1
ATOM 742 C C . SER A 1 96 ? 7.140 -6.386 4.642 1.00 90.00 96 SER A C 1
ATOM 744 O O . SER A 1 96 ? 6.842 -5.352 5.247 1.00 90.00 96 SER A O 1
ATOM 746 N N . SER A 1 97 ? 6.956 -6.535 3.336 1.00 91.38 97 SER A N 1
ATOM 747 C CA . SER A 1 97 ? 6.457 -5.476 2.465 1.00 91.38 97 SER A CA 1
ATOM 748 C C . SER A 1 97 ? 5.379 -6.023 1.552 1.00 91.38 97 SER A C 1
ATOM 750 O O . SER A 1 97 ? 5.507 -7.126 1.027 1.00 91.38 97 SER A O 1
ATOM 752 N N . ALA A 1 98 ? 4.323 -5.238 1.371 1.00 94.56 98 ALA A N 1
ATOM 753 C CA . ALA A 1 98 ? 3.120 -5.636 0.664 1.00 94.56 98 ALA A CA 1
ATOM 754 C C . ALA A 1 98 ? 2.542 -4.467 -0.122 1.00 94.56 98 ALA A C 1
ATOM 756 O O . ALA A 1 98 ? 2.671 -3.313 0.310 1.00 94.56 98 ALA A O 1
ATOM 757 N N . ARG A 1 99 ? 1.867 -4.792 -1.222 1.00 94.94 99 ARG A N 1
ATOM 758 C CA . ARG A 1 99 ? 1.086 -3.866 -2.035 1.00 94.94 99 ARG A CA 1
ATOM 759 C C . ARG A 1 99 ? -0.357 -4.335 -2.177 1.00 94.94 99 ARG A C 1
ATOM 761 O O . ARG A 1 99 ? -0.614 -5.536 -2.252 1.00 94.94 99 ARG A O 1
ATOM 768 N N . TRP A 1 100 ? -1.278 -3.383 -2.242 1.00 96.62 100 TRP A N 1
ATOM 769 C CA . TRP A 1 100 ? -2.662 -3.629 -2.647 1.00 96.62 100 TRP A CA 1
ATOM 770 C C . TRP A 1 100 ? -2.726 -3.994 -4.136 1.00 96.62 100 TRP A C 1
ATOM 772 O O . TRP A 1 100 ? -1.895 -3.539 -4.915 1.00 96.62 100 TRP A O 1
ATOM 782 N N . PHE A 1 101 ? -3.706 -4.790 -4.556 1.00 95.19 101 PHE A N 1
ATOM 783 C CA . PHE A 1 101 ? -3.963 -5.022 -5.981 1.00 95.19 101 PHE A CA 1
ATOM 784 C C . PHE A 1 101 ? -4.750 -3.881 -6.617 1.00 95.19 101 PHE A C 1
ATOM 786 O O . PHE A 1 101 ? -4.513 -3.546 -7.776 1.00 95.19 101 PHE A O 1
ATOM 793 N N . ARG A 1 102 ? -5.691 -3.302 -5.863 1.00 94.75 102 ARG A N 1
ATOM 794 C CA . ARG A 1 102 ? -6.698 -2.358 -6.358 1.00 94.75 102 ARG A CA 1
ATOM 795 C C . ARG A 1 102 ? -6.836 -1.172 -5.401 1.00 94.75 102 ARG A C 1
ATOM 797 O O . ARG A 1 102 ? -6.669 -1.322 -4.190 1.00 94.75 102 ARG A O 1
ATOM 804 N N . HIS A 1 103 ? -7.109 0.014 -5.938 1.00 95.06 103 HIS A N 1
ATOM 805 C CA . HIS A 1 103 ? -7.377 1.220 -5.152 1.00 95.06 103 HIS A CA 1
ATOM 806 C C . HIS A 1 103 ? -8.708 1.098 -4.418 1.00 95.06 103 HIS A C 1
ATOM 808 O O . HIS A 1 103 ? -8.790 1.516 -3.265 1.00 95.06 103 HIS A O 1
ATOM 814 N N . LYS A 1 104 ? -9.719 0.486 -5.044 1.00 94.25 104 LYS A N 1
ATOM 815 C CA . LYS A 1 104 ? -11.036 0.294 -4.422 1.00 94.25 104 LYS A CA 1
ATOM 816 C C . LYS A 1 104 ? -10.970 -0.489 -3.102 1.00 94.25 104 LYS A C 1
ATOM 818 O O . LYS A 1 104 ? -11.590 -0.069 -2.134 1.00 94.25 104 LYS A O 1
ATOM 823 N N . ASP A 1 105 ? -10.159 -1.548 -3.021 1.00 95.38 105 ASP A N 1
ATOM 824 C CA . ASP A 1 105 ? -10.064 -2.393 -1.817 1.00 95.38 105 ASP A CA 1
ATOM 825 C C . ASP A 1 105 ? -9.362 -1.639 -0.674 1.00 95.38 105 ASP A C 1
ATOM 827 O O . ASP A 1 105 ? -9.786 -1.677 0.483 1.00 95.38 105 ASP A O 1
ATOM 831 N N . LEU A 1 106 ? -8.308 -0.885 -1.012 1.00 95.69 106 LEU A N 1
ATOM 832 C CA . LEU A 1 106 ? -7.630 0.015 -0.081 1.00 95.69 106 LEU A CA 1
ATOM 833 C C . LEU A 1 106 ? -8.593 1.095 0.433 1.00 95.69 106 LEU A C 1
ATOM 835 O O . L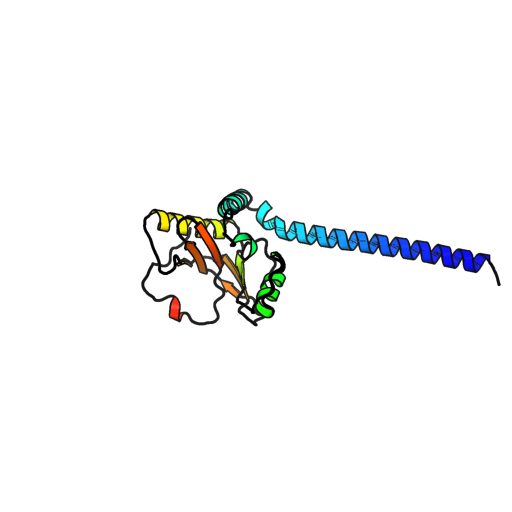EU A 1 106 ? -8.643 1.356 1.635 1.00 95.69 106 LEU A O 1
ATOM 839 N N . LEU A 1 107 ? -9.370 1.712 -0.457 1.00 95.00 107 LEU A N 1
ATOM 840 C CA . LEU A 1 107 ? -10.344 2.727 -0.076 1.00 95.00 107 LEU A CA 1
ATOM 841 C C . LEU A 1 107 ? -11.451 2.152 0.813 1.00 95.00 107 LEU A C 1
ATOM 843 O O . LEU A 1 107 ? -11.764 2.760 1.835 1.00 95.00 107 LEU A O 1
ATOM 847 N N . ALA A 1 108 ? -11.976 0.970 0.490 1.00 94.44 108 ALA A N 1
ATOM 848 C CA . ALA A 1 108 ? -12.968 0.273 1.304 1.00 94.44 108 ALA A CA 1
ATOM 849 C C . ALA A 1 108 ? -12.450 0.015 2.729 1.00 94.44 108 ALA A C 1
ATOM 851 O O . ALA A 1 108 ? -13.136 0.334 3.703 1.00 94.44 108 ALA A O 1
ATOM 852 N N . ALA A 1 109 ? -11.205 -0.459 2.874 1.00 94.31 109 ALA A N 1
ATOM 853 C CA . ALA A 1 109 ? -10.571 -0.641 4.183 1.00 94.31 109 ALA A CA 1
ATOM 854 C C . ALA A 1 109 ? -10.449 0.681 4.960 1.00 94.31 109 ALA A C 1
ATOM 856 O O . ALA A 1 109 ? -10.751 0.749 6.154 1.00 94.31 109 ALA A O 1
ATOM 857 N N . VAL A 1 110 ? -9.994 1.743 4.288 1.00 94.44 110 VAL A N 1
ATOM 858 C CA . VAL A 1 110 ? -9.803 3.068 4.893 1.00 94.44 110 VAL A CA 1
ATOM 859 C C . VAL A 1 110 ? -11.134 3.669 5.341 1.00 94.44 110 VAL A C 1
ATOM 861 O O . VAL A 1 110 ? -11.231 4.145 6.474 1.00 94.44 110 VAL A O 1
ATOM 864 N N . ASN A 1 111 ? -12.158 3.628 4.491 1.00 94.38 111 ASN A N 1
ATOM 865 C CA . ASN A 1 111 ? -13.475 4.174 4.797 1.00 94.38 111 ASN A CA 1
ATOM 866 C C . ASN A 1 111 ? -14.159 3.386 5.916 1.00 94.38 111 ASN A C 1
ATOM 868 O O . ASN A 1 111 ? -14.636 4.008 6.864 1.00 94.38 111 ASN A O 1
ATOM 872 N N . SER A 1 112 ? -14.068 2.053 5.903 1.00 93.44 112 SER A N 1
ATOM 873 C CA . SER A 1 112 ? -14.573 1.212 6.997 1.00 93.44 112 SER A CA 1
ATOM 874 C C . SER A 1 112 ? -13.903 1.562 8.332 1.00 93.44 112 SER A C 1
ATOM 876 O O . SER A 1 112 ? -14.571 1.790 9.339 1.00 93.44 112 SER A O 1
ATOM 878 N N . ALA A 1 113 ? -12.571 1.687 8.361 1.00 93.06 113 ALA A N 1
ATOM 879 C CA . ALA A 1 113 ? -11.849 2.047 9.584 1.00 93.06 113 ALA A CA 1
ATOM 880 C C . ALA A 1 113 ? -12.259 3.430 10.116 1.00 93.06 113 ALA A C 1
ATOM 882 O O . ALA A 1 113 ? -12.422 3.617 11.324 1.00 93.06 113 ALA A O 1
ATOM 883 N N . ARG A 1 114 ? -12.440 4.405 9.217 1.00 92.88 114 ARG A N 1
ATOM 884 C CA . ARG A 1 114 ? -12.891 5.755 9.575 1.00 92.88 114 ARG A CA 1
ATOM 885 C C . ARG A 1 114 ? -14.316 5.747 10.108 1.00 92.88 114 ARG A C 1
ATOM 887 O O . ARG A 1 114 ? -14.557 6.390 11.121 1.00 92.88 114 ARG A O 1
ATOM 894 N N . GLU A 1 115 ? -15.228 5.017 9.480 1.00 93.19 115 GLU A N 1
ATOM 895 C CA . GLU A 1 115 ? -16.607 4.876 9.945 1.00 93.19 115 GLU A CA 1
ATOM 896 C C . GLU A 1 115 ? -16.651 4.314 11.370 1.00 93.19 115 GLU A C 1
ATOM 898 O O . GLU A 1 115 ? -17.216 4.942 12.267 1.00 93.19 115 GLU A O 1
ATOM 903 N N . HIS A 1 116 ? -15.960 3.201 11.626 1.00 91.81 116 HIS A N 1
ATOM 904 C CA . HIS A 1 116 ? -15.872 2.640 12.974 1.00 91.81 116 HIS A CA 1
ATOM 905 C C . HIS A 1 116 ? -15.264 3.627 13.978 1.00 91.81 116 HIS A C 1
ATOM 907 O O . HIS A 1 116 ? -15.744 3.737 15.108 1.00 91.81 116 HIS A O 1
ATOM 913 N N . TRP A 1 117 ? -14.234 4.379 13.581 1.00 92.75 117 TRP A N 1
ATOM 914 C CA . TRP A 1 117 ? -13.657 5.420 14.428 1.00 92.75 117 TRP A CA 1
ATOM 915 C C . TRP A 1 117 ? -14.657 6.547 14.735 1.00 92.75 117 TRP A C 1
ATOM 917 O O . TRP A 1 117 ? -14.772 6.967 15.890 1.00 92.75 117 TRP A O 1
ATOM 927 N N . MET A 1 118 ? -15.413 7.026 13.749 1.00 91.69 118 MET A N 1
ATOM 928 C CA . MET A 1 118 ? -16.446 8.047 13.960 1.00 91.69 118 MET A CA 1
ATOM 929 C C . MET A 1 118 ? -17.581 7.533 14.855 1.00 91.69 118 MET A C 1
ATOM 931 O O . MET A 1 118 ? -18.081 8.281 15.689 1.00 91.69 118 MET A O 1
ATOM 935 N N . ASN A 1 119 ? -17.881 6.235 14.783 1.00 93.12 119 ASN A N 1
ATOM 936 C CA . ASN A 1 119 ? -18.858 5.548 15.632 1.00 93.12 119 ASN A CA 1
ATOM 937 C C . ASN A 1 119 ? -18.321 5.184 17.033 1.00 93.12 119 ASN A C 1
ATOM 939 O O . ASN A 1 119 ? -18.983 4.483 17.794 1.00 93.12 119 ASN A O 1
ATOM 943 N N . GLY A 1 120 ? -17.121 5.650 17.395 1.00 91.69 120 GLY A N 1
ATOM 944 C CA . GLY A 1 120 ? -16.569 5.522 18.747 1.00 91.69 120 GLY A CA 1
ATOM 945 C C . GLY A 1 120 ? -15.655 4.316 18.986 1.00 91.69 120 GLY A C 1
ATOM 946 O O . GLY A 1 120 ? -15.132 4.177 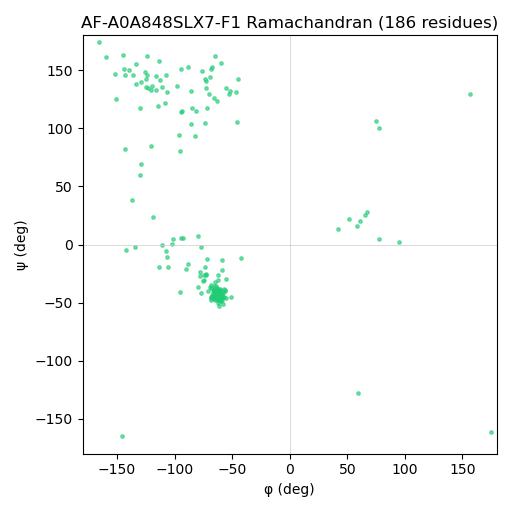20.090 1.00 91.69 120 GLY A O 1
ATOM 947 N N . ALA A 1 121 ? -15.375 3.476 17.982 1.00 88.81 121 ALA A N 1
ATOM 948 C CA . ALA A 1 121 ? -14.445 2.356 18.143 1.00 88.81 121 ALA A CA 1
ATOM 949 C C . ALA A 1 121 ? -13.011 2.854 18.396 1.00 88.81 121 ALA A C 1
ATOM 951 O O . ALA A 1 121 ? -12.460 3.644 17.624 1.00 88.81 121 ALA A O 1
ATOM 952 N N . ARG A 1 122 ? -12.375 2.387 19.474 1.00 89.25 122 ARG A N 1
ATOM 953 C CA . ARG A 1 122 ? -11.001 2.764 19.853 1.00 89.25 122 ARG A CA 1
ATOM 954 C C . ARG A 1 122 ? -10.150 1.517 20.111 1.00 89.25 122 ARG A C 1
ATOM 956 O O . ARG A 1 122 ? -9.788 1.254 21.257 1.00 89.25 122 ARG A O 1
ATOM 963 N N . PRO A 1 123 ? -9.829 0.729 19.068 1.00 87.94 123 PRO A N 1
ATOM 964 C CA . PRO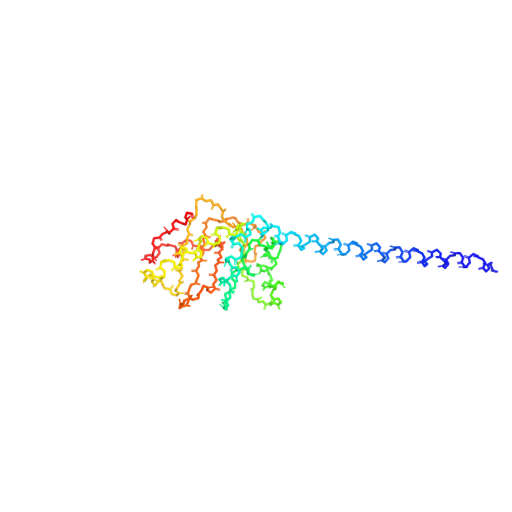 A 1 123 ? -8.960 -0.429 19.234 1.00 87.94 123 PRO A CA 1
ATOM 965 C C . PRO A 1 123 ? -7.584 -0.021 19.763 1.00 87.94 123 PRO A C 1
ATOM 967 O O . PRO A 1 123 ? -7.121 1.110 19.568 1.00 87.94 123 PRO A O 1
ATOM 970 N N . ARG A 1 124 ? -6.889 -0.969 20.400 1.00 87.12 124 ARG A N 1
ATOM 971 C CA . ARG A 1 124 ? -5.533 -0.754 20.917 1.00 87.12 124 ARG A CA 1
ATOM 972 C C . ARG A 1 124 ? -4.622 -0.212 19.812 1.00 87.12 124 ARG A C 1
ATOM 974 O O . ARG A 1 124 ? -4.540 -0.776 18.723 1.00 87.12 124 ARG A O 1
ATOM 981 N N . ASN A 1 125 ? -3.921 0.884 20.109 1.00 87.75 125 ASN A N 1
ATOM 982 C CA . ASN A 1 125 ? -3.047 1.604 19.173 1.00 87.75 125 ASN A CA 1
ATOM 983 C C . ASN A 1 125 ? -3.742 2.121 17.892 1.00 87.75 125 ASN A C 1
ATOM 985 O O . ASN A 1 125 ? -3.048 2.467 16.936 1.00 87.75 125 ASN A O 1
ATOM 989 N N . GLY A 1 126 ? -5.080 2.174 17.866 1.00 89.94 126 GLY A N 1
ATOM 990 C CA . GLY A 1 126 ? -5.864 2.600 16.705 1.00 89.94 126 GLY A CA 1
ATOM 991 C C . GLY A 1 126 ? -5.777 1.646 15.511 1.00 89.94 126 GLY A C 1
ATOM 992 O O . GLY A 1 126 ? -5.869 2.085 14.368 1.00 89.94 126 GLY A O 1
ATOM 993 N N . VAL A 1 127 ? -5.538 0.356 15.766 1.00 92.06 127 VAL A N 1
ATOM 994 C CA . VAL A 1 127 ? -5.347 -0.671 14.734 1.00 92.06 127 VAL A CA 1
ATOM 995 C C . VAL A 1 127 ? -6.672 -1.360 14.414 1.00 92.06 127 VAL A C 1
ATOM 997 O O . VAL A 1 127 ? -7.206 -2.089 15.244 1.00 92.06 127 VAL A O 1
ATOM 1000 N N . PHE A 1 128 ? -7.154 -1.183 13.188 1.00 91.69 128 PHE A N 1
ATOM 1001 C CA . PHE A 1 128 ? -8.281 -1.911 12.613 1.00 91.69 128 PHE A CA 1
ATOM 1002 C C . PHE A 1 128 ? -7.761 -3.053 11.742 1.00 91.69 128 PHE A C 1
ATOM 1004 O O . PHE A 1 128 ? -6.807 -2.872 10.981 1.00 91.69 128 PHE A O 1
ATOM 1011 N N . ARG A 1 129 ? -8.373 -4.231 11.870 1.00 91.50 129 ARG A N 1
ATOM 1012 C CA . ARG A 1 129 ? -8.034 -5.433 11.101 1.00 91.50 129 ARG A CA 1
ATOM 1013 C C . ARG A 1 129 ? -9.231 -5.817 10.243 1.00 91.50 129 ARG A C 1
ATOM 1015 O O . ARG A 1 129 ? -10.347 -5.855 10.749 1.00 91.50 129 ARG A O 1
ATOM 1022 N N . PHE A 1 130 ? -8.978 -6.102 8.972 1.00 90.06 130 PHE A N 1
ATOM 1023 C CA . PHE A 1 130 ? -9.999 -6.467 7.994 1.00 90.06 130 PHE A CA 1
ATOM 1024 C C . PHE A 1 130 ? -9.645 -7.789 7.335 1.00 90.06 130 PHE A C 1
ATOM 1026 O O . PHE A 1 130 ? -8.460 -8.081 7.122 1.00 90.06 130 PHE A O 1
ATOM 1033 N N . ARG A 1 131 ? -10.681 -8.535 6.962 1.00 91.06 131 ARG A N 1
ATOM 1034 C CA . ARG A 1 131 ? -10.587 -9.655 6.034 1.00 91.06 131 ARG A CA 1
ATOM 1035 C C . ARG A 1 131 ? -11.554 -9.435 4.884 1.00 91.06 131 ARG A C 1
ATOM 1037 O O . ARG A 1 131 ? -12.640 -8.899 5.078 1.00 91.06 131 ARG A O 1
ATOM 1044 N N . PHE A 1 132 ? -11.115 -9.830 3.705 1.00 89.38 132 PHE A N 1
ATOM 1045 C CA . PHE A 1 132 ? -11.847 -9.737 2.457 1.00 89.38 132 PHE A CA 1
ATOM 1046 C C . PHE A 1 132 ? -12.164 -11.141 1.947 1.00 89.38 132 PHE A C 1
ATOM 1048 O O . PHE A 1 132 ? -11.474 -12.101 2.284 1.00 89.38 132 PHE A O 1
ATOM 1055 N N . ASP A 1 133 ? -13.183 -11.252 1.101 1.00 90.38 133 ASP A N 1
ATOM 1056 C CA . ASP A 1 133 ? -13.570 -12.534 0.496 1.00 90.38 133 ASP A CA 1
ATOM 1057 C C . ASP A 1 133 ? -12.584 -12.987 -0.597 1.00 90.38 133 ASP A C 1
ATOM 1059 O O . ASP A 1 133 ? -12.514 -14.163 -0.954 1.00 90.38 133 ASP A O 1
ATOM 1063 N N . GLU A 1 134 ? -11.796 -12.047 -1.124 1.00 91.69 134 GLU A N 1
ATOM 1064 C CA . GLU A 1 134 ? -10.803 -12.268 -2.169 1.00 91.69 134 GLU A CA 1
ATOM 1065 C C . GLU A 1 134 ? -9.417 -11.798 -1.722 1.00 91.69 134 GLU A C 1
ATOM 1067 O O . GLU A 1 134 ? -9.256 -10.971 -0.822 1.00 91.69 134 GLU A O 1
ATOM 1072 N N . ALA A 1 135 ? -8.385 -12.275 -2.419 1.00 94.81 135 ALA A N 1
ATOM 1073 C CA . ALA A 1 135 ? -7.052 -11.720 -2.254 1.00 94.81 135 ALA A CA 1
ATOM 1074 C C . ALA A 1 135 ? -7.038 -10.244 -2.692 1.00 94.81 135 ALA A C 1
ATOM 1076 O O . ALA A 1 135 ? -7.351 -9.922 -3.837 1.00 94.81 135 ALA A O 1
ATOM 1077 N N . ILE A 1 136 ? -6.614 -9.365 -1.787 1.00 95.31 136 ILE A N 1
ATOM 1078 C CA . ILE A 1 136 ? -6.573 -7.902 -1.957 1.00 95.31 136 ILE A CA 1
ATOM 1079 C C . ILE A 1 136 ? -5.162 -7.351 -2.143 1.00 95.31 136 ILE A C 1
ATOM 1081 O O . ILE A 1 136 ? -4.980 -6.176 -2.468 1.00 95.31 136 ILE A O 1
ATOM 1085 N N . GLY A 1 137 ? -4.144 -8.174 -1.913 1.00 95.69 137 GLY A N 1
ATOM 1086 C CA . GLY A 1 137 ? -2.767 -7.748 -2.052 1.00 95.69 137 GLY A CA 1
ATOM 1087 C C . GLY A 1 137 ? -1.780 -8.894 -2.090 1.00 95.69 137 GLY A C 1
ATOM 1088 O O . GLY A 1 137 ? -2.111 -10.066 -1.893 1.00 95.69 137 GLY A O 1
ATOM 1089 N N . GLU A 1 138 ? -0.534 -8.519 -2.330 1.00 96.00 138 GLU A N 1
ATOM 1090 C CA . GLU A 1 138 ? 0.593 -9.436 -2.366 1.00 96.00 138 GLU A CA 1
ATOM 1091 C C . GLU A 1 138 ? 1.861 -8.792 -1.823 1.00 96.00 138 GLU A C 1
ATOM 1093 O O . GLU A 1 138 ? 1.978 -7.568 -1.723 1.00 96.00 138 GLU A O 1
ATOM 1098 N N . GLY A 1 139 ? 2.838 -9.624 -1.486 1.00 95.44 139 GLY A N 1
ATOM 1099 C CA . GLY A 1 139 ? 4.125 -9.145 -1.031 1.00 95.44 139 GLY A CA 1
ATOM 1100 C C . GLY A 1 139 ? 5.060 -10.240 -0.570 1.00 95.44 139 GLY A C 1
ATOM 1101 O O . GLY A 1 139 ? 4.885 -11.412 -0.890 1.00 95.44 139 GLY A O 1
ATOM 1102 N N . TYR A 1 140 ? 6.061 -9.830 0.196 1.00 94.38 140 TYR A N 1
ATOM 1103 C CA . TYR A 1 140 ? 7.147 -10.680 0.654 1.00 94.38 140 TYR A CA 1
ATOM 1104 C C . TYR A 1 140 ? 7.308 -10.551 2.158 1.00 94.38 140 TYR A C 1
ATOM 1106 O O . TYR A 1 140 ? 7.249 -9.454 2.728 1.00 94.38 140 TYR A O 1
ATOM 1114 N N . GLN A 1 141 ? 7.555 -11.684 2.805 1.00 92.44 141 GLN A N 1
ATOM 1115 C CA . GLN A 1 141 ? 8.063 -11.674 4.168 1.00 92.44 141 GLN A CA 1
ATOM 1116 C C . GLN A 1 141 ? 9.483 -11.116 4.183 1.00 92.44 141 GLN A C 1
ATOM 1118 O O . GLN A 1 141 ? 10.237 -11.256 3.219 1.00 92.44 141 GLN A O 1
ATOM 1123 N N . ARG A 1 142 ? 9.863 -10.526 5.317 1.00 90.44 142 ARG A N 1
ATOM 1124 C CA . ARG A 1 142 ? 11.249 -10.137 5.583 1.00 90.44 142 ARG A CA 1
ATOM 1125 C C . ARG A 1 142 ? 12.208 -11.280 5.225 1.00 90.44 142 ARG A C 1
ATOM 1127 O O . ARG A 1 142 ? 12.035 -12.398 5.705 1.00 90.44 142 ARG A O 1
ATOM 1134 N N . ASN A 1 143 ? 13.257 -10.959 4.470 1.00 89.69 143 ASN A N 1
ATOM 1135 C CA . ASN A 1 143 ? 14.305 -11.886 4.032 1.00 89.69 143 ASN A CA 1
ATOM 1136 C C . ASN A 1 143 ? 13.802 -13.057 3.162 1.00 89.69 143 ASN A C 1
ATOM 1138 O O . ASN A 1 143 ? 14.486 -14.073 3.067 1.00 89.69 143 ASN A O 1
ATOM 1142 N N . SER A 1 144 ? 12.627 -12.939 2.539 1.00 89.31 144 SER A N 1
ATOM 1143 C CA . SER A 1 144 ? 12.069 -13.960 1.650 1.00 89.31 144 SER A CA 1
ATOM 1144 C C . SER A 1 144 ? 11.927 -13.436 0.225 1.00 89.31 144 SER A C 1
ATOM 1146 O O . SER A 1 144 ? 11.592 -12.276 -0.002 1.00 89.31 144 SER A O 1
ATOM 1148 N N . THR A 1 145 ? 12.143 -14.322 -0.743 1.00 91.62 145 THR A N 1
ATOM 1149 C CA . THR A 1 145 ? 11.888 -14.085 -2.170 1.00 91.62 145 THR A CA 1
ATOM 1150 C C . THR A 1 145 ? 10.596 -14.742 -2.651 1.00 91.62 145 THR A C 1
ATOM 1152 O O . THR A 1 145 ? 10.255 -14.621 -3.825 1.00 91.62 145 THR A O 1
ATOM 1155 N N . MET A 1 146 ? 9.860 -15.420 -1.764 1.00 92.00 146 MET A N 1
ATOM 1156 C CA . MET A 1 146 ? 8.585 -16.052 -2.091 1.00 92.00 146 MET A CA 1
ATOM 1157 C C . MET A 1 146 ? 7.451 -15.032 -1.979 1.00 92.00 146 MET A C 1
ATOM 1159 O O . MET A 1 146 ? 7.197 -14.500 -0.896 1.00 92.00 146 MET A O 1
ATOM 1163 N N . ALA A 1 147 ? 6.781 -14.766 -3.102 1.00 91.94 147 ALA A N 1
ATOM 1164 C CA . ALA A 1 147 ? 5.616 -13.892 -3.136 1.00 91.94 147 ALA A CA 1
ATOM 1165 C C . ALA A 1 147 ? 4.411 -14.593 -2.495 1.00 91.94 147 ALA A C 1
ATOM 1167 O O . ALA A 1 147 ? 4.136 -15.761 -2.770 1.00 91.94 147 ALA A O 1
ATOM 1168 N N . ILE A 1 148 ? 3.691 -13.868 -1.648 1.00 93.88 148 ILE A N 1
ATOM 1169 C CA . ILE A 1 148 ? 2.524 -14.351 -0.913 1.00 93.88 148 ILE A CA 1
ATOM 1170 C C . ILE A 1 148 ? 1.359 -13.423 -1.225 1.00 93.88 148 ILE A C 1
ATOM 1172 O O . ILE A 1 148 ? 1.521 -12.204 -1.209 1.00 93.88 148 ILE A O 1
ATOM 1176 N N . LYS A 1 149 ? 0.187 -14.001 -1.484 1.00 95.25 149 LYS A N 1
ATOM 1177 C CA . LYS A 1 149 ? -1.078 -13.268 -1.601 1.00 95.25 149 LYS A CA 1
ATOM 1178 C C . LYS A 1 149 ? -1.805 -13.265 -0.260 1.00 95.25 149 LYS A C 1
ATOM 1180 O O . LYS A 1 149 ? -1.644 -14.196 0.525 1.00 95.25 149 LYS A O 1
ATOM 1185 N N . THR A 1 150 ? -2.596 -12.231 0.000 1.00 93.69 150 THR A N 1
ATOM 1186 C CA . THR A 1 150 ? -3.348 -12.091 1.251 1.00 93.69 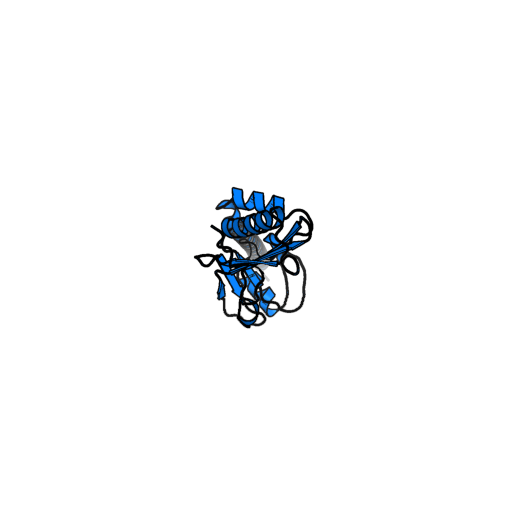150 THR A CA 1
ATOM 1187 C C . THR A 1 150 ? -4.719 -11.474 1.009 1.00 93.69 150 THR A C 1
ATOM 1189 O O . THR A 1 150 ? -4.885 -10.627 0.132 1.00 93.69 150 THR A O 1
ATOM 1192 N N . ASP A 1 151 ? -5.685 -11.911 1.804 1.00 93.88 151 ASP A N 1
ATOM 1193 C CA . ASP A 1 151 ? -7.051 -11.403 1.940 1.00 93.88 151 ASP A CA 1
ATOM 1194 C C . ASP A 1 151 ? -7.203 -10.524 3.198 1.00 93.88 151 ASP A C 1
ATOM 1196 O O . ASP A 1 151 ? -8.297 -10.083 3.534 1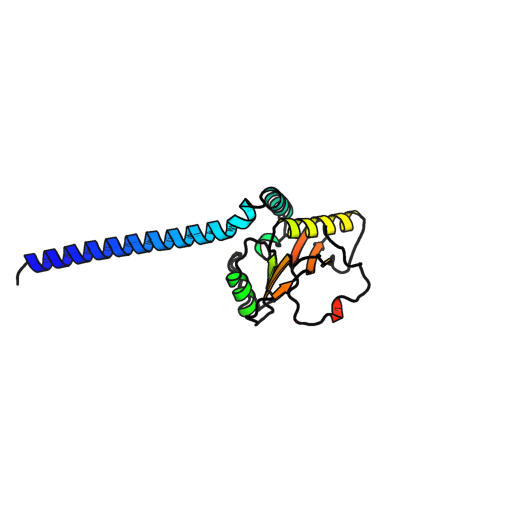.00 93.88 151 ASP A O 1
ATOM 1200 N N . ARG A 1 152 ? -6.108 -10.263 3.925 1.00 93.06 152 ARG A N 1
ATOM 1201 C CA . ARG A 1 152 ? -6.114 -9.543 5.206 1.00 93.06 152 ARG A CA 1
ATOM 1202 C C . ARG A 1 152 ? -5.434 -8.189 5.102 1.00 93.06 152 ARG A C 1
ATOM 1204 O O . ARG A 1 152 ? -4.364 -8.062 4.503 1.00 93.06 152 ARG A O 1
ATOM 1211 N N . ALA A 1 153 ? -5.995 -7.194 5.782 1.00 93.88 153 ALA A N 1
ATOM 1212 C CA . ALA A 1 153 ? -5.444 -5.844 5.848 1.00 93.88 153 ALA A CA 1
ATOM 1213 C C . ALA A 1 153 ? -5.424 -5.278 7.266 1.00 93.88 153 ALA A C 1
ATOM 1215 O O . ALA A 1 153 ? -6.218 -5.647 8.132 1.00 93.88 153 ALA A O 1
ATOM 1216 N N . ILE A 1 154 ? -4.518 -4.327 7.475 1.00 93.88 154 ILE A N 1
ATOM 1217 C CA . ILE A 1 154 ? -4.482 -3.471 8.655 1.00 93.88 154 ILE A CA 1
ATOM 1218 C C . ILE A 1 154 ? -4.640 -2.022 8.216 1.00 93.88 154 ILE A C 1
ATOM 1220 O O . ILE A 1 154 ? -3.968 -1.580 7.286 1.00 93.88 154 ILE A O 1
ATOM 1224 N N . VAL A 1 155 ? -5.462 -1.273 8.947 1.00 94.00 155 VAL A N 1
ATOM 1225 C CA . VAL A 1 155 ? -5.535 0.189 8.875 1.00 94.00 155 VAL A CA 1
ATOM 1226 C C . VAL A 1 155 ? -5.214 0.759 10.250 1.00 94.00 155 VAL A C 1
ATOM 1228 O O . VAL A 1 155 ? -5.722 0.289 11.264 1.00 94.00 155 VAL A O 1
ATOM 1231 N N . VAL A 1 156 ? -4.347 1.767 10.300 1.00 93.50 156 VAL A N 1
ATOM 1232 C CA . VAL A 1 156 ? -3.937 2.424 11.544 1.00 93.50 156 VAL A CA 1
ATOM 1233 C C . VAL A 1 156 ? -4.431 3.858 11.541 1.00 93.50 156 VAL A C 1
ATOM 1235 O O . VAL A 1 156 ? -4.017 4.661 10.703 1.00 93.50 156 VAL A O 1
ATOM 1238 N N . ILE A 1 157 ? -5.263 4.193 12.520 1.00 93.25 157 ILE A N 1
ATOM 1239 C CA . ILE A 1 157 ? -5.786 5.540 12.745 1.00 93.25 157 ILE A CA 1
ATOM 1240 C C . ILE A 1 157 ? -5.176 6.109 14.028 1.00 93.25 157 ILE A C 1
ATOM 1242 O O . ILE A 1 157 ? -5.086 5.427 15.045 1.00 93.25 157 ILE A O 1
ATOM 1246 N N . LYS A 1 158 ? -4.736 7.370 14.000 1.00 90.81 158 LYS A N 1
ATOM 1247 C CA . LYS A 1 158 ? -4.300 8.109 15.194 1.00 90.81 158 LYS A CA 1
ATOM 1248 C C . LYS A 1 158 ? -4.987 9.466 15.228 1.00 90.81 158 LYS A C 1
ATOM 1250 O O . LYS A 1 158 ? -4.765 10.291 14.342 1.00 90.81 158 LYS A O 1
ATOM 1255 N N . GLY A 1 159 ? -5.801 9.697 16.258 1.00 87.88 159 GLY A N 1
ATOM 1256 C CA . GLY A 1 159 ? -6.715 10.840 16.256 1.00 87.88 159 GLY A CA 1
ATOM 1257 C C . GLY A 1 159 ? -7.652 10.729 15.053 1.00 87.88 159 GLY A C 1
ATOM 1258 O O . GLY A 1 159 ? -8.217 9.673 14.821 1.00 87.88 159 GLY A O 1
ATOM 1259 N N . GLU A 1 160 ? -7.761 11.776 14.245 1.00 86.19 160 GLU A N 1
ATOM 1260 C CA . GLU A 1 160 ? -8.610 11.781 13.040 1.00 86.19 160 GLU A CA 1
ATOM 1261 C C . GLU A 1 160 ? -7.852 11.405 11.752 1.00 86.19 160 GLU A C 1
ATOM 1263 O O . GLU A 1 160 ? -8.390 11.503 10.652 1.00 86.19 160 GLU A O 1
ATOM 1268 N N . THR A 1 161 ? -6.578 11.009 11.855 1.00 90.88 161 THR A N 1
ATOM 1269 C CA . THR A 1 161 ? -5.703 10.770 10.695 1.00 90.88 161 THR A CA 1
ATOM 1270 C C . THR A 1 161 ? -5.462 9.282 10.460 1.00 90.88 161 THR A C 1
ATOM 1272 O O . THR A 1 161 ? -5.058 8.558 11.374 1.00 90.88 161 THR A O 1
ATOM 1275 N N . VAL A 1 162 ? -5.630 8.839 9.212 1.00 93.19 162 VAL A N 1
ATOM 1276 C CA . VAL A 1 162 ? -5.288 7.481 8.768 1.00 93.19 162 VAL A CA 1
ATOM 1277 C C . VAL A 1 162 ? -3.796 7.399 8.463 1.00 93.19 162 VAL A C 1
ATOM 1279 O O . VAL A 1 162 ? -3.344 7.689 7.364 1.00 93.19 162 VAL A O 1
ATOM 1282 N N . VAL A 1 163 ? -3.004 6.984 9.445 1.00 93.44 163 VAL A N 1
ATOM 1283 C CA . VAL A 1 163 ? -1.536 6.990 9.362 1.00 93.44 163 VAL A CA 1
ATOM 1284 C C . VAL A 1 163 ? -1.016 6.033 8.286 1.00 93.44 163 VAL A C 1
ATOM 1286 O O . VAL A 1 163 ? -0.084 6.362 7.548 1.00 93.44 163 VAL A O 1
ATOM 1289 N N . THR A 1 164 ? -1.581 4.828 8.205 1.00 93.94 164 THR A N 1
ATOM 1290 C CA . THR A 1 164 ? -1.201 3.830 7.198 1.00 93.94 164 THR A CA 1
ATOM 1291 C C . THR A 1 164 ? -2.297 2.781 7.006 1.00 93.94 164 THR A C 1
ATOM 1293 O O . THR A 1 164 ? -3.155 2.610 7.868 1.00 93.94 164 THR A O 1
ATOM 1296 N N . ALA A 1 165 ? -2.240 2.069 5.885 1.00 94.94 165 ALA A N 1
ATOM 1297 C CA . ALA A 1 165 ? -3.126 0.987 5.496 1.00 94.94 165 ALA A CA 1
ATOM 1298 C C . ALA A 1 165 ? -2.345 0.027 4.591 1.00 94.94 165 ALA A C 1
ATOM 1300 O O . ALA A 1 165 ? -1.750 0.462 3.600 1.00 94.94 165 ALA A O 1
ATOM 1301 N N . TYR A 1 166 ? -2.298 -1.258 4.936 1.00 94.56 166 TYR A N 1
ATOM 1302 C CA . TYR A 1 166 ? -1.468 -2.230 4.225 1.00 94.56 166 TYR A CA 1
ATOM 1303 C C . TYR A 1 166 ? -2.021 -3.658 4.290 1.00 94.56 166 TYR A C 1
ATOM 1305 O O . TYR A 1 166 ? -2.577 -4.044 5.323 1.00 94.56 166 TYR A O 1
ATOM 1313 N N . PRO A 1 167 ? -1.820 -4.470 3.233 1.00 95.31 167 PRO A N 1
ATOM 1314 C CA . PRO A 1 167 ? -2.098 -5.899 3.284 1.00 95.31 167 PRO A CA 1
ATOM 1315 C C . PRO A 1 167 ? -1.103 -6.612 4.204 1.00 95.31 167 PRO A C 1
ATOM 1317 O O . PRO A 1 167 ? 0.078 -6.257 4.269 1.00 95.31 167 PRO A O 1
ATOM 1320 N N . VAL A 1 168 ? -1.565 -7.632 4.921 1.00 92.38 168 VAL A N 1
ATOM 1321 C CA . VAL A 1 168 ? -0.747 -8.369 5.890 1.00 92.38 168 VAL A CA 1
ATOM 1322 C C . VAL A 1 168 ? -0.133 -9.596 5.230 1.00 92.38 168 VAL A C 1
ATOM 1324 O O . VAL A 1 168 ? -0.839 -10.539 4.881 1.00 92.38 168 VAL A O 1
ATOM 1327 N N . ILE A 1 169 ? 1.194 -9.599 5.099 1.00 89.19 169 ILE A N 1
ATOM 1328 C CA . ILE A 1 169 ? 1.962 -10.740 4.586 1.00 89.19 169 ILE A CA 1
ATOM 1329 C C . ILE A 1 169 ? 2.467 -11.536 5.775 1.00 89.19 169 ILE A C 1
ATOM 1331 O O . ILE A 1 169 ? 3.474 -11.202 6.404 1.00 89.19 169 ILE A O 1
ATOM 1335 N N . ASP A 1 170 ? 1.686 -12.545 6.128 1.00 71.81 170 ASP A N 1
ATOM 1336 C CA . ASP A 1 170 ? 1.932 -13.352 7.306 1.00 71.81 170 ASP A CA 1
ATOM 1337 C C . ASP A 1 170 ? 2.907 -14.489 6.985 1.00 71.81 170 ASP A C 1
ATOM 1339 O O . ASP A 1 170 ? 2.781 -15.193 5.983 1.00 71.81 170 ASP A O 1
ATOM 1343 N N . GLY A 1 171 ? 3.905 -14.641 7.846 1.00 57.47 171 GLY A N 1
ATOM 1344 C CA . GLY A 1 171 ? 4.723 -15.851 7.983 1.00 57.47 171 GLY A CA 1
ATOM 1345 C C . GLY A 1 171 ? 4.935 -16.257 9.420 1.00 57.47 171 GLY A C 1
ATOM 1346 O O . GLY A 1 171 ? 5.612 -17.239 9.707 1.00 57.47 171 GLY A O 1
ATOM 1347 N N . SER A 1 172 ? 4.411 -15.464 10.347 1.00 42.59 172 SER A N 1
ATOM 1348 C CA . SER A 1 172 ? 4.787 -15.529 11.740 1.00 42.59 172 SER A CA 1
ATOM 1349 C C . SER A 1 172 ? 3.550 -15.286 12.584 1.00 42.59 172 SER A C 1
ATOM 1351 O O . SER A 1 172 ? 3.373 -14.217 13.158 1.00 42.59 172 SER A O 1
ATOM 1353 N N . LYS A 1 173 ? 2.800 -16.379 12.737 1.00 44.47 173 LYS A N 1
ATOM 1354 C CA . LYS A 1 173 ? 1.886 -16.665 13.841 1.00 44.47 173 LYS A CA 1
ATOM 1355 C C . LYS A 1 173 ? 0.564 -15.889 13.807 1.00 44.47 173 LYS A C 1
ATOM 1357 O O . LYS A 1 173 ? 0.440 -14.792 14.341 1.00 44.47 173 LYS A O 1
ATOM 1362 N N . GLU A 1 174 ? -0.464 -16.652 13.459 1.00 44.41 174 GLU A N 1
ATOM 1363 C CA . GLU A 1 174 ? -1.876 -16.532 13.859 1.00 44.41 174 GLU A CA 1
ATOM 1364 C C . GLU A 1 174 ? -2.110 -16.196 15.355 1.00 44.41 174 GLU A C 1
ATOM 1366 O O . GLU A 1 174 ? -3.205 -15.795 15.736 1.00 44.41 174 GLU A O 1
ATOM 1371 N N . ARG A 1 175 ? -1.083 -16.271 16.222 1.00 44.25 175 ARG A N 1
ATOM 1372 C CA . ARG A 1 175 ? -1.159 -16.016 17.676 1.00 44.25 175 ARG A CA 1
ATOM 1373 C C . ARG A 1 175 ? -1.645 -14.624 18.091 1.00 44.25 175 ARG A C 1
ATOM 1375 O O . ARG A 1 175 ? -1.921 -14.443 19.266 1.00 44.25 175 ARG A O 1
ATOM 1382 N N . GLY A 1 176 ? -1.707 -13.651 17.185 1.00 47.28 176 GLY A N 1
ATOM 1383 C CA . GLY A 1 176 ? -2.181 -12.294 17.491 1.00 47.28 176 GLY A CA 1
ATOM 1384 C C . GLY A 1 176 ? -3.517 -11.912 16.850 1.00 47.28 176 GLY A C 1
ATOM 1385 O O . GLY A 1 176 ? -3.947 -10.773 17.021 1.00 47.28 176 GLY A O 1
ATOM 1386 N N . TRP A 1 177 ? -4.137 -12.809 16.073 1.00 51.62 177 TRP A N 1
ATOM 1387 C CA . TRP A 1 177 ? -5.441 -12.566 15.437 1.00 51.62 177 TRP A CA 1
ATOM 1388 C C . TRP A 1 177 ? -6.626 -12.964 16.328 1.00 51.62 177 TRP A C 1
ATOM 1390 O O . TRP A 1 177 ? -7.733 -12.500 16.091 1.00 51.62 177 TRP A O 1
ATOM 1400 N N . HIS A 1 178 ? -6.383 -13.761 17.372 1.00 47.44 178 HIS A N 1
ATOM 1401 C CA . HIS A 1 178 ? -7.415 -14.287 18.271 1.00 47.44 178 HIS A CA 1
ATOM 1402 C C . HIS A 1 178 ? -7.684 -13.439 19.531 1.00 47.44 178 HIS A C 1
ATOM 1404 O O . HIS A 1 178 ? -8.456 -13.868 20.374 1.00 47.44 178 HIS A O 1
ATOM 1410 N N . ASP A 1 179 ? -7.078 -12.255 19.678 1.00 44.50 179 ASP A N 1
ATOM 1411 C CA . ASP A 1 179 ? -7.183 -11.445 20.907 1.00 44.50 179 ASP A CA 1
ATOM 1412 C C . ASP A 1 179 ? -8.308 -10.376 20.805 1.00 44.50 179 ASP A C 1
ATOM 1414 O O . ASP A 1 179 ? -8.081 -9.213 20.457 1.00 44.50 179 ASP A O 1
ATOM 1418 N N . ASP A 1 180 ? -9.548 -10.824 21.033 1.00 43.38 180 ASP A N 1
ATOM 1419 C CA . ASP A 1 180 ? -10.693 -10.191 21.730 1.00 43.38 180 ASP A CA 1
ATOM 1420 C C . ASP A 1 180 ? -11.074 -8.700 21.561 1.00 43.38 180 ASP A C 1
ATOM 1422 O O . ASP A 1 180 ? -11.903 -8.197 22.318 1.00 43.38 180 ASP A O 1
ATOM 1426 N N . THR A 1 181 ? -10.574 -7.940 20.581 1.00 40.53 181 THR A N 1
ATOM 1427 C CA . THR A 1 181 ? -10.898 -6.490 20.511 1.00 40.53 181 THR A CA 1
ATOM 1428 C C . THR A 1 181 ? -11.234 -5.928 19.136 1.00 40.53 181 THR A C 1
ATOM 1430 O O . THR A 1 181 ? -10.868 -4.796 18.838 1.00 40.53 181 THR A O 1
ATOM 1433 N N . LEU A 1 182 ? -11.961 -6.700 18.328 1.00 45.19 182 LEU A N 1
ATOM 1434 C CA . LEU A 1 182 ? -12.989 -6.287 17.355 1.00 45.19 182 LEU A CA 1
ATOM 1435 C C . LEU A 1 182 ? -13.094 -7.404 16.316 1.00 45.19 182 LEU A C 1
ATOM 1437 O O . LEU A 1 182 ? -12.083 -7.861 15.782 1.00 45.19 182 LEU A O 1
ATOM 1441 N N . SER A 1 183 ? -14.327 -7.839 16.080 1.00 47.75 183 SER A N 1
ATOM 1442 C CA . SER A 1 183 ? -14.712 -8.784 15.042 1.00 47.75 183 SER A CA 1
ATOM 1443 C C . SER A 1 183 ? -14.040 -8.446 13.716 1.00 47.75 183 SER A C 1
ATOM 1445 O O . SER A 1 183 ? -13.870 -7.283 13.364 1.00 47.75 183 SER A O 1
ATOM 1447 N N . GLU A 1 184 ? -13.656 -9.488 12.993 1.00 52.56 184 GLU A N 1
ATOM 1448 C CA . GLU A 1 184 ? -13.285 -9.439 11.587 1.00 52.56 184 GLU A CA 1
ATOM 1449 C C . GLU A 1 184 ? -14.334 -8.597 10.834 1.00 52.56 184 GLU A C 1
ATOM 1451 O O . GLU A 1 184 ? -15.487 -9.004 10.688 1.00 52.56 184 GLU A O 1
ATOM 1456 N N . ILE A 1 185 ? -13.981 -7.364 10.461 1.00 57.28 185 ILE A N 1
ATOM 1457 C CA . ILE A 1 185 ? -14.880 -6.510 9.686 1.00 57.28 185 ILE A CA 1
ATOM 1458 C C . ILE A 1 185 ? -14.721 -6.953 8.236 1.00 57.28 185 ILE A C 1
ATOM 1460 O O . ILE A 1 185 ? -13.639 -6.817 7.657 1.00 57.28 185 ILE A O 1
ATOM 1464 N N . VAL A 1 186 ? -15.796 -7.501 7.672 1.00 55.44 186 VAL A N 1
ATOM 1465 C CA . VAL A 1 186 ? -15.892 -7.760 6.236 1.00 55.44 186 VAL A CA 1
ATOM 1466 C C . VAL A 1 186 ? -16.089 -6.410 5.561 1.00 55.44 186 VAL A C 1
ATOM 1468 O O . VAL A 1 186 ? -17.163 -5.812 5.647 1.00 55.44 186 VAL A O 1
ATOM 1471 N N . ALA A 1 187 ? -15.032 -5.901 4.938 1.00 54.66 187 ALA A N 1
ATOM 1472 C CA . ALA A 1 187 ? -15.160 -4.759 4.048 1.00 54.66 187 ALA A CA 1
ATOM 1473 C C . ALA A 1 187 ? -15.858 -5.248 2.768 1.00 54.66 187 ALA A C 1
ATOM 1475 O O . ALA A 1 187 ? -15.346 -6.148 2.103 1.00 54.66 187 ALA A O 1
ATOM 1476 N N . LYS A 1 188 ? -17.045 -4.703 2.479 1.00 50.34 188 LYS A N 1
ATOM 1477 C CA . LYS A 1 188 ? -17.762 -4.931 1.215 1.00 50.34 188 LYS A CA 1
ATOM 1478 C C . LYS A 1 188 ? -17.199 -4.058 0.100 1.00 50.34 188 LYS A C 1
ATOM 1480 O O . LYS A 1 188 ? -16.818 -2.905 0.406 1.00 50.34 188 LYS A O 1
#

Nearest PDB structures (foldseek):
  5e3e-assembly2_D  TM=6.442E-01  e=3.663E-04  Yersinia kristensenii ATCC 33638
  7qh5-assembly1_A  TM=3.477E-01  e=4.770E+00  Streptomyces tsukubensis NRRL18488

Foldseek 3Di:
DDVVVVVVVVVVVVVVVVVVVVVVVVVVVVVVVVLVCLLCVLCVVPVPLVVVVVVQCPDLACACLQAELSDDQVQQVCCLEFVDRPSVRDGDARAWGKHFNHSVVQSLQVVVLLVCVVVPQDFVQSKDKAFEPDFGMWTDGRNDPDIDTGRMKIWGDDDNHGNYIHGDDDDDDPPPVPDDRDPHDHRD

Solvent-accessible surface area (backbone atoms only — not comparable to full-atom values): 10158 Å² total; per-residue (Å²): 134,66,67,66,61,53,53,52,52,53,52,49,52,50,51,53,50,50,53,50,53,48,51,51,52,52,51,53,49,52,54,49,51,51,54,51,48,64,33,44,46,58,42,70,77,36,47,70,42,37,54,52,47,57,63,56,39,58,72,86,23,50,24,65,85,67,16,23,41,48,61,53,71,66,58,31,36,44,16,1,59,57,15,37,37,80,90,76,76,44,79,50,72,50,36,61,26,28,25,28,68,43,42,59,60,55,42,34,48,51,51,52,50,49,51,42,44,76,75,65,56,76,34,77,88,30,50,42,59,36,40,43,98,51,74,49,18,38,29,12,38,50,75,36,90,61,79,43,74,23,35,35,36,39,36,33,36,57,91,96,38,56,39,35,45,40,39,51,63,83,89,78,67,75,84,72,78,76,72,90,67,72,75,77,40,72,57,118

Radius of gyration: 23.51 Å; Cα contacts (8 Å, |Δi|>4): 300; chains: 1; bounding box: 68×32×69 Å

Secondary structure (DSSP, 8-state):
--HHHHHHHHHHHHHHHHHHHHHHHHHHHHHHHHHHHHHHHHHHHSHHHHHHHHHHTTTT--HHHHHSTTS-HHHHHHHHHH-EEGGGTEE-S---EEEES-HHHHHHHHHHHHHHHHTT---GGGEEEEE-SS--EEEE-TT---EEEESEEEEEEETTEEEEEEE----S-GGGTSSSSS--EE--

Mean predicted aligned error: 9.34 Å

pLDDT: mean 82.48, std 14.09, range [40.53, 96.62]

Sequence (188 aa):
MNVSVIAWSVAAAVVFGLCGAWAWRVWRNAKLVARTVDRIAPALLEPESFFELVSLSRRRSHFLERHGPMLKLDEIQDRALSGNIPAAGLSGKPVSSARWFRHKDLLAAVNSAREHWMNGARPRNGVFRFRFDEAIGEGYQRNSTMAIKTDRAIVVIKGETVVTAYPVIDGSKERGWHDDTLSEIVAK